Protein AF-A0A935ZU50-F1 (afdb_monomer_lite)

pLDDT: mean 76.59, std 22.93, range [29.19, 98.19]

Radius of gyration: 22.06 Å; chains: 1; bounding box: 55×44×54 Å

Secondary structure (DSSP, 8-state):
-HHHHHTT-HHHHHHHHTT-HHHHHHHHHHHTT-SS--HHHHHHHHTT--HHHHHHHHHHHHTTS-HHHHHHHHHHHHHHHHHHHHHHS-TT-HHHHHHHHHHHHH--STTHHHHHHHHHHHHHHH--SHHHHHHHHHHHHHHHHHHHHTT-HHHHHHHHHHHHHHHHHTT-HHHHHHHHHHHHHHHHHTT-HHHHHHHHHTTTTSPP----GGGTTGGGG--B-TTSPBP------HHHHHHHHHHHHHHTS-TT-HHHHHHHHHHHHHTT-HHHHHHHHHHHTT-

Sequence (287 aa):
MIEAILRAEPEALRRLAASHRESWQCLAQHMASSDACPPGLVHAMLAIDDPRGWEQRLFSAFMGLNPDEGMAAHYDFRRWLGAGIISASSPSDIVSLRVRLTALLAEVDAGAASRTAVLVADLHAAGDAEAYRELEGRALLLLARRLGEADDHEGAIAAAGRAQALFTALGDATWSAQAVRMHGAALLRMRKIDDALAVLDSVAHAPSAGFASEGALRGVGAIQNPDGTYCAEKQLDATDAALEHAAAIAVWATADDPNWIAALARIADVTGHPECAARSQRADTTR

Structure (mmCIF, N/CA/C/O backbone):
data_AF-A0A935ZU50-F1
#
_entry.id   AF-A0A935ZU50-F1
#
loop_
_atom_site.group_PDB
_atom_site.id
_atom_site.type_symbol
_atom_site.label_atom_id
_atom_site.label_alt_id
_atom_site.label_comp_id
_atom_site.label_asym_id
_atom_site.label_entity_id
_atom_site.label_seq_id
_atom_site.pdbx_PDB_ins_code
_atom_site.Cartn_x
_atom_site.Cartn_y
_atom_site.Cartn_z
_atom_site.occupancy
_atom_site.B_iso_or_equiv
_atom_site.auth_seq_id
_atom_site.auth_comp_id
_atom_site.auth_asym_id
_atom_site.auth_atom_id
_atom_site.pdbx_PDB_model_num
ATOM 1 N N . MET A 1 1 ? -17.151 -4.444 28.641 1.00 91.50 1 MET A N 1
ATOM 2 C CA . MET A 1 1 ? -15.974 -3.756 28.065 1.00 91.50 1 MET A CA 1
ATOM 3 C C . MET A 1 1 ? -16.054 -3.723 26.546 1.00 91.50 1 MET A C 1
ATOM 5 O O . MET A 1 1 ? -16.109 -2.628 26.008 1.00 91.50 1 MET A O 1
ATOM 9 N N . ILE A 1 2 ? -16.140 -4.872 25.859 1.00 96.19 2 ILE A N 1
ATOM 10 C CA . ILE A 1 2 ? -16.204 -4.897 24.387 1.00 96.19 2 ILE A CA 1
ATOM 11 C C . ILE A 1 2 ? -17.351 -4.061 23.802 1.00 96.19 2 ILE A C 1
ATOM 13 O O . ILE A 1 2 ? -17.115 -3.282 22.891 1.00 96.19 2 ILE A O 1
ATOM 17 N N . GLU A 1 3 ? -18.560 -4.121 24.368 1.00 96.44 3 GLU A N 1
ATOM 18 C CA . GLU A 1 3 ? -19.688 -3.305 23.885 1.00 96.44 3 GLU A CA 1
ATOM 19 C C . GLU A 1 3 ? -19.408 -1.797 23.952 1.00 96.44 3 GLU A C 1
ATOM 21 O O . GLU A 1 3 ? -19.752 -1.075 23.022 1.00 96.44 3 GLU A O 1
ATOM 26 N N . ALA A 1 4 ? -18.739 -1.332 25.012 1.00 96.50 4 ALA A N 1
ATOM 27 C CA . ALA A 1 4 ? -18.352 0.070 25.165 1.00 96.50 4 ALA A CA 1
ATOM 28 C C . ALA A 1 4 ? -17.304 0.485 24.119 1.00 96.50 4 ALA A C 1
ATOM 30 O O . ALA A 1 4 ? -17.374 1.585 23.577 1.00 96.50 4 ALA A O 1
ATOM 31 N N . ILE A 1 5 ? -16.367 -0.414 23.784 1.00 96.31 5 ILE A N 1
ATOM 32 C CA . ILE A 1 5 ? -15.409 -0.206 22.689 1.00 96.31 5 ILE A CA 1
ATOM 33 C C . ILE A 1 5 ? -16.154 -0.116 21.352 1.00 96.31 5 ILE A C 1
ATOM 35 O O . ILE A 1 5 ? -15.981 0.858 20.629 1.00 96.31 5 ILE A O 1
ATOM 39 N N . LEU A 1 6 ? -17.020 -1.083 21.036 1.00 96.56 6 LEU A N 1
ATOM 40 C CA . LEU A 1 6 ? -17.739 -1.138 19.756 1.00 96.56 6 LEU A CA 1
ATOM 41 C C . LEU A 1 6 ? -18.732 0.018 19.566 1.00 96.56 6 LEU A C 1
ATOM 43 O O . LEU A 1 6 ? -18.992 0.420 18.434 1.00 96.56 6 LEU A O 1
ATOM 47 N N . ARG A 1 7 ? -19.254 0.584 20.661 1.00 97.12 7 ARG A N 1
ATOM 48 C CA . ARG A 1 7 ? -20.068 1.812 20.661 1.00 97.12 7 ARG A CA 1
ATOM 49 C C . ARG A 1 7 ? -19.243 3.101 20.670 1.00 97.12 7 ARG A C 1
ATOM 51 O O . ARG A 1 7 ? -19.832 4.175 20.744 1.00 97.12 7 ARG A O 1
ATOM 58 N N . ALA A 1 8 ? -17.915 3.002 20.591 1.00 96.75 8 ALA A N 1
ATOM 59 C CA . ALA A 1 8 ? -17.000 4.138 20.607 1.00 96.75 8 ALA A CA 1
ATOM 60 C C . ALA A 1 8 ? -17.155 5.035 21.854 1.00 96.75 8 ALA A C 1
ATOM 62 O O . ALA A 1 8 ? -17.056 6.260 21.774 1.00 96.75 8 ALA A O 1
ATOM 63 N N . GLU A 1 9 ? -17.399 4.443 23.029 1.00 98.00 9 GLU A N 1
ATOM 64 C CA . GLU A 1 9 ? -17.534 5.213 24.266 1.00 98.00 9 GLU A CA 1
ATOM 65 C C . GLU A 1 9 ? -16.206 5.918 24.628 1.00 98.00 9 GLU A C 1
ATOM 67 O O . GLU A 1 9 ? -15.148 5.275 24.625 1.00 98.00 9 GLU A O 1
ATOM 72 N N . PRO A 1 10 ? -16.217 7.216 25.004 1.00 97.38 10 PRO A N 1
ATOM 73 C CA . PRO A 1 10 ? -14.989 8.002 25.169 1.00 97.38 10 PRO A CA 1
ATOM 74 C C . PRO A 1 10 ? -13.978 7.432 26.173 1.00 97.38 10 PRO A C 1
ATOM 76 O O . PRO A 1 10 ? -12.770 7.535 25.971 1.00 97.38 10 PRO A O 1
ATOM 79 N N . GLU A 1 11 ? -14.445 6.838 27.273 1.00 97.50 11 GLU A N 1
ATOM 80 C CA . GLU A 1 11 ? -13.572 6.205 28.272 1.00 97.50 11 GLU A CA 1
ATOM 81 C C . GLU A 1 11 ? -12.910 4.933 27.724 1.00 97.50 11 GLU A C 1
ATOM 83 O O . GLU A 1 11 ? -11.718 4.717 27.940 1.00 97.50 11 GLU A O 1
ATOM 88 N N . ALA A 1 12 ? -13.650 4.115 26.971 1.00 97.12 12 ALA A N 1
ATOM 89 C CA . ALA A 1 12 ? -13.114 2.901 26.365 1.00 97.12 12 ALA A CA 1
ATOM 90 C C . ALA A 1 12 ? -12.043 3.232 25.311 1.00 97.12 12 ALA A C 1
ATOM 92 O O . ALA A 1 12 ? -10.965 2.633 25.317 1.00 97.12 12 ALA A O 1
ATOM 93 N N . LEU A 1 13 ? -12.296 4.247 24.475 1.00 97.38 13 LEU A N 1
ATOM 94 C CA . LEU A 1 13 ? -11.326 4.742 23.495 1.00 97.38 13 LEU A CA 1
ATOM 95 C C . LEU A 1 13 ? -10.086 5.346 24.152 1.00 97.38 13 LEU A C 1
ATOM 97 O O . LEU A 1 13 ? -8.976 5.053 23.716 1.00 97.38 13 LEU A O 1
ATOM 101 N N . ARG A 1 14 ? -10.238 6.122 25.237 1.00 97.50 14 ARG A N 1
ATOM 102 C CA . ARG A 1 14 ? -9.089 6.647 25.997 1.00 97.50 14 ARG A CA 1
ATOM 103 C C . ARG A 1 14 ? -8.203 5.530 26.541 1.00 97.50 14 ARG A C 1
ATOM 105 O O . ARG A 1 14 ? -6.982 5.654 26.497 1.00 97.50 14 ARG A O 1
ATOM 112 N N . ARG A 1 15 ? -8.789 4.424 27.006 1.00 97.69 15 ARG A N 1
ATOM 113 C CA . ARG A 1 15 ? -8.021 3.255 27.465 1.00 97.69 15 ARG A CA 1
ATOM 114 C C . ARG A 1 15 ? -7.267 2.571 26.327 1.00 97.69 15 ARG A C 1
ATOM 116 O O . ARG A 1 15 ? -6.098 2.246 26.507 1.00 97.69 15 ARG A O 1
ATOM 123 N N . LEU A 1 16 ? -7.897 2.373 25.166 1.00 97.19 16 LEU A N 1
ATOM 124 C CA . LEU A 1 16 ? -7.207 1.829 23.988 1.00 97.19 16 LEU A CA 1
ATOM 125 C C . LEU A 1 16 ? -6.074 2.756 23.532 1.00 97.19 16 LEU A C 1
ATOM 127 O O . LEU A 1 16 ? -4.961 2.289 23.289 1.00 97.19 16 LEU A O 1
ATOM 131 N N . ALA A 1 17 ? -6.331 4.066 23.492 1.00 96.62 17 ALA A N 1
ATOM 132 C CA . ALA A 1 17 ? -5.334 5.069 23.145 1.00 96.62 17 ALA A CA 1
ATOM 133 C C . ALA A 1 17 ? -4.141 5.037 24.117 1.00 96.62 17 ALA A C 1
ATOM 135 O O . ALA A 1 17 ? -2.995 5.125 23.694 1.00 96.62 17 ALA A O 1
ATOM 136 N N . ALA A 1 18 ? -4.383 4.821 25.411 1.00 96.50 18 ALA A N 1
ATOM 137 C CA . ALA A 1 18 ? -3.342 4.654 26.427 1.00 96.50 18 ALA A CA 1
ATOM 138 C C . ALA A 1 18 ? -2.660 3.267 26.418 1.00 96.50 18 ALA A C 1
ATOM 140 O O . ALA A 1 18 ? -1.974 2.921 27.378 1.00 96.50 18 ALA A O 1
ATOM 141 N N . SER A 1 19 ? -2.866 2.452 25.376 1.00 95.62 19 SER A N 1
ATOM 142 C CA . SER A 1 19 ? -2.314 1.095 25.253 1.00 95.62 19 SER A CA 1
ATOM 143 C C . SER A 1 19 ? -2.686 0.176 26.426 1.00 95.62 19 SER A C 1
ATOM 145 O O . SER A 1 19 ? -1.929 -0.718 26.801 1.00 95.62 19 SER A O 1
ATOM 147 N N . HIS A 1 20 ? -3.868 0.379 27.024 1.00 96.31 20 HIS A N 1
ATOM 148 C CA . HIS A 1 20 ? -4.317 -0.413 28.165 1.00 96.31 20 HIS A CA 1
ATOM 149 C C . HIS A 1 20 ? -4.539 -1.875 27.758 1.00 96.31 20 HIS A C 1
ATOM 151 O O . HIS A 1 20 ? -5.447 -2.188 26.981 1.00 96.31 20 HIS A O 1
ATOM 157 N N . ARG A 1 21 ? -3.723 -2.776 28.315 1.00 94.31 21 ARG A N 1
ATOM 158 C CA . ARG A 1 21 ? -3.638 -4.186 27.906 1.00 94.31 21 ARG A CA 1
ATOM 159 C C . ARG A 1 21 ? -4.982 -4.908 27.909 1.00 94.31 21 ARG A C 1
ATOM 161 O O . ARG A 1 21 ? -5.336 -5.521 26.909 1.00 94.31 21 ARG A O 1
ATOM 168 N N . GLU A 1 22 ? -5.749 -4.810 28.992 1.00 95.44 22 GLU A N 1
ATOM 169 C CA . GLU A 1 22 ? -7.028 -5.532 29.110 1.00 95.44 22 GLU A CA 1
ATOM 170 C C . GLU A 1 22 ? -8.046 -5.092 28.047 1.00 95.44 22 GLU A C 1
ATOM 172 O O . GLU A 1 22 ? -8.823 -5.903 27.546 1.00 95.44 22 GLU A O 1
ATOM 177 N N . SER A 1 23 ? -8.022 -3.811 27.661 1.00 96.62 23 SER A N 1
ATOM 178 C CA . SER A 1 23 ? -8.910 -3.285 26.622 1.00 96.62 23 SER A CA 1
ATOM 179 C C . SER A 1 23 ? -8.527 -3.842 25.253 1.00 96.62 23 SER A C 1
ATOM 181 O O . SER A 1 23 ? -9.401 -4.258 24.494 1.00 96.62 23 SER A O 1
ATOM 183 N N . TRP A 1 24 ? -7.224 -3.903 24.964 1.00 96.19 24 TRP A N 1
ATOM 184 C CA . TRP A 1 24 ? -6.696 -4.466 23.723 1.00 96.19 24 TRP A CA 1
ATOM 185 C C . TRP A 1 24 ? -6.896 -5.978 23.618 1.00 96.19 24 TRP A C 1
ATOM 187 O O . TRP A 1 24 ? -7.270 -6.455 22.553 1.00 96.19 24 TRP A O 1
ATOM 197 N N . GLN A 1 25 ? -6.740 -6.732 24.709 1.00 94.19 25 GLN A N 1
ATOM 198 C CA . GLN A 1 25 ? -7.046 -8.168 24.736 1.00 94.19 25 GLN A CA 1
ATOM 199 C C . GLN A 1 25 ? -8.535 -8.435 24.489 1.00 94.19 25 GLN A C 1
ATOM 201 O O . GLN A 1 25 ? -8.887 -9.321 23.713 1.00 94.19 25 GLN A O 1
ATOM 206 N N . CYS A 1 26 ? -9.410 -7.635 25.105 1.00 95.19 26 CYS A N 1
ATOM 207 C CA . CYS A 1 26 ? -10.852 -7.723 24.890 1.00 95.19 26 CYS A CA 1
ATOM 208 C C . CYS A 1 26 ? -11.224 -7.438 23.425 1.00 95.19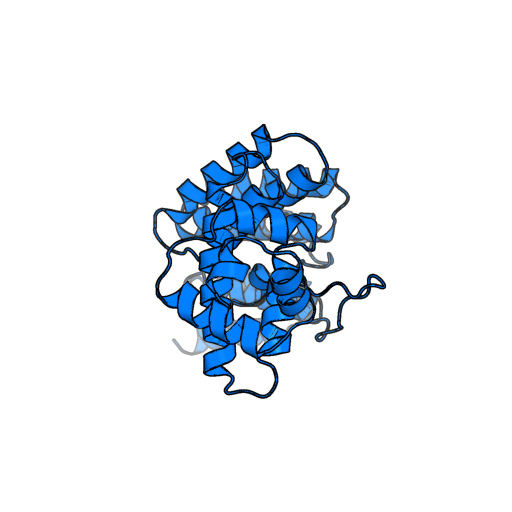 26 CYS A C 1
ATOM 210 O O . CYS A 1 26 ? -12.054 -8.143 22.851 1.00 95.19 26 CYS A O 1
ATOM 212 N N . LEU A 1 27 ? -10.576 -6.447 22.801 1.00 96.25 27 LEU A N 1
ATOM 213 C CA . LEU A 1 27 ? -10.754 -6.152 21.382 1.00 96.25 27 LEU A CA 1
ATOM 214 C C . LEU A 1 27 ? -10.198 -7.272 20.486 1.00 96.25 27 LEU A C 1
ATOM 216 O O . LEU A 1 27 ? -10.898 -7.713 19.582 1.00 96.25 27 LEU A O 1
ATOM 220 N N . ALA A 1 28 ? -8.996 -7.786 20.763 1.00 94.06 28 ALA A N 1
ATOM 221 C CA . ALA A 1 28 ? -8.367 -8.870 20.001 1.00 94.06 28 ALA A CA 1
ATOM 222 C C . ALA A 1 28 ? -9.229 -10.134 19.931 1.00 94.06 28 ALA A C 1
ATOM 224 O O . ALA A 1 28 ? -9.425 -10.686 18.851 1.00 94.06 28 ALA A O 1
ATOM 225 N N . GLN A 1 29 ? -9.836 -10.531 21.049 1.00 92.94 29 GLN A N 1
ATOM 226 C CA . GLN A 1 29 ? -10.769 -11.660 21.079 1.00 92.94 29 GLN A CA 1
ATOM 227 C C . GLN A 1 29 ? -11.993 -11.438 20.180 1.00 92.94 29 GLN A C 1
ATOM 229 O O . GLN A 1 29 ? -12.466 -12.373 19.541 1.00 92.94 29 GLN A O 1
ATOM 234 N N . HIS A 1 30 ? -12.502 -10.205 20.105 1.00 94.19 30 HIS A N 1
ATOM 235 C CA . HIS A 1 30 ? -13.620 -9.882 19.223 1.00 94.19 30 HIS A CA 1
ATOM 236 C C . HIS A 1 30 ? -13.218 -9.908 17.743 1.00 94.19 30 HIS A C 1
ATOM 238 O O . HIS A 1 30 ? -13.959 -10.463 16.929 1.00 94.19 30 HIS A O 1
ATOM 244 N N . MET A 1 31 ? -12.049 -9.355 17.398 1.00 94.75 31 MET A N 1
ATOM 245 C CA . MET A 1 31 ? -11.546 -9.293 16.017 1.00 94.75 31 MET A CA 1
ATOM 246 C C . MET A 1 31 ? -11.404 -10.676 15.375 1.00 94.75 31 MET A C 1
ATOM 248 O O . MET A 1 31 ? -11.699 -10.828 14.194 1.00 94.75 31 MET A O 1
ATOM 252 N N . ALA A 1 32 ? -11.055 -11.701 16.157 1.00 85.38 32 ALA A N 1
ATOM 253 C CA . ALA A 1 32 ? -10.990 -13.084 15.679 1.00 85.38 32 ALA A CA 1
ATOM 254 C C . ALA A 1 32 ? -12.344 -13.628 15.167 1.00 85.38 32 ALA A C 1
ATOM 256 O O . ALA A 1 32 ? -12.380 -14.580 14.394 1.00 85.38 32 ALA A O 1
ATOM 257 N N . SER A 1 33 ? -13.460 -13.025 15.591 1.00 88.94 33 SER A N 1
ATOM 258 C CA . SER A 1 33 ? -14.832 -13.425 15.236 1.00 88.94 33 SER A CA 1
ATOM 259 C C . SER A 1 33 ? -15.571 -12.419 14.345 1.00 88.94 33 SER A C 1
ATOM 261 O O . SER A 1 33 ? -16.757 -12.597 14.075 1.00 88.94 33 SER A O 1
ATOM 263 N N . SER A 1 34 ? -14.898 -11.345 13.923 1.00 91.94 34 SER A N 1
ATOM 264 C CA . SER A 1 34 ? -15.504 -10.210 13.225 1.00 91.94 34 SER A CA 1
ATOM 265 C C . SER A 1 34 ? -14.741 -9.890 11.945 1.00 91.94 34 SER A C 1
ATOM 267 O O . SER A 1 34 ? -13.510 -9.888 11.921 1.00 91.94 34 SER A O 1
ATOM 269 N N . ASP A 1 35 ? -15.469 -9.595 10.871 1.00 91.31 35 ASP A N 1
ATOM 270 C CA . ASP A 1 35 ? -14.862 -9.357 9.560 1.00 91.31 35 ASP A CA 1
ATOM 271 C C . ASP A 1 35 ? -14.378 -7.916 9.370 1.00 91.31 35 ASP A C 1
ATOM 273 O O . ASP A 1 35 ? -13.411 -7.687 8.645 1.00 91.31 35 ASP A O 1
ATOM 277 N N . ALA A 1 36 ? -15.020 -6.942 10.025 1.00 96.38 36 ALA A N 1
ATOM 278 C CA . ALA A 1 36 ? -14.717 -5.527 9.837 1.00 96.38 36 ALA A CA 1
ATOM 279 C C . ALA A 1 36 ? -15.013 -4.680 11.080 1.00 96.38 36 ALA A C 1
ATOM 281 O O . ALA A 1 36 ? -15.948 -4.947 11.842 1.00 96.38 36 ALA A O 1
ATOM 282 N N . CYS A 1 37 ? -14.224 -3.620 11.259 1.00 97.06 37 CYS A N 1
ATOM 283 C CA . CYS A 1 37 ? -14.455 -2.625 12.298 1.00 97.06 37 CYS A CA 1
ATOM 284 C C . CYS A 1 37 ? -15.755 -1.845 12.038 1.00 97.06 37 CYS A C 1
ATOM 286 O O . CYS A 1 37 ? -15.941 -1.344 10.925 1.00 97.06 37 CYS A O 1
ATOM 288 N N . PRO A 1 38 ? -16.658 -1.709 13.033 1.00 97.12 38 PRO A N 1
ATOM 289 C CA . PRO A 1 38 ? -17.890 -0.945 12.870 1.00 97.12 38 PRO A CA 1
ATOM 290 C C . PRO A 1 38 ? -17.620 0.510 12.450 1.00 97.12 38 PRO A C 1
ATOM 292 O O . PRO A 1 38 ? -16.750 1.148 13.047 1.00 97.12 38 PRO A O 1
ATOM 295 N N . PRO A 1 39 ? -18.402 1.097 11.521 1.00 96.25 39 PRO A N 1
ATOM 296 C CA . PRO A 1 39 ? -18.150 2.449 11.009 1.00 96.25 39 PRO A CA 1
ATOM 297 C C . PRO A 1 39 ? -18.040 3.527 12.096 1.00 96.25 39 PRO A C 1
ATOM 299 O O . PRO A 1 39 ? -17.148 4.371 12.055 1.00 96.25 39 PRO A O 1
ATOM 302 N N . GLY A 1 40 ? -18.901 3.470 13.119 1.00 96.81 40 GLY A N 1
ATOM 303 C CA . GLY A 1 40 ? -18.846 4.410 14.245 1.00 96.81 40 GLY A CA 1
ATOM 304 C C . GLY A 1 40 ? -17.531 4.333 15.027 1.00 96.81 40 GLY A C 1
ATOM 305 O O . GLY A 1 40 ? -16.992 5.364 15.427 1.00 96.81 40 GLY A O 1
ATOM 306 N N . LEU A 1 41 ? -16.978 3.127 15.187 1.00 97.50 41 LEU A N 1
ATOM 307 C CA . LEU A 1 41 ? -15.685 2.923 15.831 1.00 97.50 41 LEU A CA 1
ATOM 308 C C . LEU A 1 41 ? -14.531 3.357 14.921 1.00 97.50 41 LEU A C 1
ATOM 310 O O . LEU A 1 41 ? -13.618 4.019 15.403 1.00 97.50 41 LEU A O 1
ATOM 314 N N . VAL A 1 42 ? -14.601 3.084 13.613 1.00 97.62 42 VAL A N 1
ATOM 315 C CA . VAL A 1 42 ? -13.621 3.580 12.630 1.00 97.62 42 VAL A CA 1
ATOM 316 C C . VAL A 1 42 ? -13.489 5.100 12.717 1.00 97.62 42 VAL A C 1
ATOM 318 O O . VAL A 1 42 ? -12.385 5.604 12.910 1.00 97.62 42 VAL A O 1
ATOM 321 N N . HIS A 1 43 ? -14.601 5.837 12.635 1.00 95.94 43 HIS A N 1
ATOM 322 C CA . HIS A 1 43 ? -14.567 7.299 12.702 1.00 95.94 43 HIS A CA 1
ATOM 323 C C . HIS A 1 43 ? -13.999 7.805 14.029 1.00 95.94 43 HIS A C 1
ATOM 325 O O . HIS A 1 43 ? -13.194 8.733 14.039 1.00 95.94 43 HIS A O 1
ATOM 331 N N . ALA A 1 44 ? -14.383 7.184 15.146 1.00 97.31 44 ALA A N 1
ATOM 332 C CA . ALA A 1 44 ? -13.899 7.594 16.456 1.00 97.31 44 ALA A CA 1
ATOM 333 C C . ALA A 1 44 ? -12.403 7.297 16.654 1.00 97.31 44 ALA A C 1
ATOM 335 O O . ALA A 1 44 ? -11.699 8.092 17.272 1.00 97.31 44 ALA A O 1
ATOM 336 N N . MET A 1 45 ? -11.904 6.188 16.105 1.00 97.38 45 MET A N 1
ATOM 337 C CA . MET A 1 45 ? -10.479 5.859 16.114 1.00 97.38 45 MET A CA 1
ATOM 338 C C . MET A 1 45 ? -9.681 6.828 15.237 1.00 97.38 45 MET A C 1
ATOM 340 O O . MET A 1 45 ? -8.697 7.393 15.711 1.00 97.38 45 MET A O 1
ATOM 344 N N . LEU A 1 46 ? -10.133 7.084 14.005 1.00 95.12 46 LEU A N 1
ATOM 345 C CA . LEU A 1 46 ? -9.469 8.007 13.074 1.00 95.12 46 LEU A CA 1
ATOM 346 C C . LEU A 1 46 ? -9.493 9.471 13.540 1.00 95.12 46 LEU A C 1
ATOM 348 O O . LEU A 1 46 ? -8.637 10.254 13.140 1.00 95.12 46 LEU A O 1
ATOM 352 N N . ALA A 1 47 ? -10.442 9.847 14.402 1.00 95.56 47 ALA A N 1
ATOM 353 C CA . ALA A 1 47 ? -10.465 11.164 15.039 1.00 95.56 47 ALA A CA 1
ATOM 354 C C . ALA A 1 47 ? -9.377 11.343 16.116 1.00 95.56 47 ALA A C 1
ATOM 356 O O . ALA A 1 47 ? -9.083 12.474 16.501 1.00 95.56 47 ALA A O 1
ATOM 357 N N . ILE A 1 48 ? -8.814 10.246 16.631 1.00 95.88 48 ILE A N 1
ATOM 358 C CA . ILE A 1 48 ? -7.774 10.257 17.670 1.00 95.88 48 ILE A CA 1
ATOM 359 C C . ILE A 1 48 ? -6.391 10.068 17.048 1.00 95.88 48 ILE A C 1
ATOM 361 O O . ILE A 1 48 ? -5.451 10.749 17.451 1.00 95.88 48 ILE A O 1
ATOM 365 N N . ASP A 1 49 ? -6.256 9.119 16.122 1.00 94.81 49 ASP A N 1
ATOM 366 C CA . ASP A 1 49 ? -4.968 8.734 15.547 1.00 94.81 49 ASP A CA 1
ATOM 367 C C . ASP A 1 49 ? -5.145 8.062 14.181 1.00 94.81 49 ASP A C 1
ATOM 369 O O . ASP A 1 49 ? -6.221 7.551 13.858 1.00 94.81 49 ASP A O 1
ATOM 373 N N . ASP A 1 50 ? -4.075 8.016 13.394 1.00 91.62 50 ASP A N 1
ATOM 374 C CA . ASP A 1 50 ? -4.081 7.308 12.118 1.00 91.62 50 ASP A CA 1
ATOM 375 C C . ASP A 1 50 ? -4.013 5.773 12.316 1.00 91.62 50 ASP A C 1
ATOM 377 O O . ASP A 1 50 ? -3.720 5.284 13.416 1.00 91.62 50 ASP A O 1
ATOM 381 N N . PRO A 1 51 ? -4.281 4.961 11.272 1.00 90.19 51 PRO A N 1
ATOM 382 C CA . PRO A 1 51 ? -4.250 3.503 11.401 1.00 90.19 51 PRO A CA 1
ATOM 383 C C . PRO A 1 51 ? -2.927 2.946 11.949 1.00 90.19 51 PRO A C 1
ATOM 385 O O . PRO A 1 51 ? -2.936 1.932 12.646 1.00 90.19 51 PRO A O 1
ATOM 388 N N . ARG A 1 52 ? -1.790 3.600 11.680 1.00 86.38 52 ARG A N 1
ATOM 389 C CA . ARG A 1 52 ? -0.481 3.156 12.174 1.00 86.38 52 ARG A CA 1
ATOM 390 C C . ARG A 1 52 ? -0.271 3.505 13.631 1.00 86.38 52 ARG A C 1
ATOM 392 O O . ARG A 1 52 ? 0.288 2.688 14.355 1.00 86.38 52 ARG A O 1
ATOM 399 N N . GLY A 1 53 ? -0.715 4.680 14.064 1.00 91.56 53 GLY A N 1
ATOM 400 C CA . GLY A 1 53 ? -0.711 5.044 15.475 1.00 91.56 53 GLY A CA 1
ATOM 401 C C . GLY A 1 53 ? -1.474 4.005 16.298 1.00 91.56 53 GLY A C 1
ATOM 402 O O . GLY A 1 53 ? -0.993 3.536 17.331 1.00 91.56 53 GLY A O 1
ATOM 403 N N . TRP A 1 54 ? -2.605 3.519 15.781 1.00 95.31 54 TRP A N 1
ATOM 404 C CA . TRP A 1 54 ? -3.342 2.424 16.412 1.00 95.31 54 TRP A CA 1
ATOM 405 C C . TRP A 1 54 ? -2.617 1.076 16.385 1.00 95.31 54 TRP A C 1
ATOM 407 O O . TRP A 1 54 ? -2.588 0.394 17.410 1.00 95.31 54 TRP A O 1
ATOM 417 N N . GLU A 1 55 ? -1.990 0.709 15.265 1.00 91.38 55 GLU A N 1
ATOM 418 C CA . GLU A 1 55 ? -1.128 -0.478 15.181 1.00 91.38 55 GLU A CA 1
ATOM 419 C C . GLU A 1 55 ? 0.012 -0.434 16.223 1.00 91.38 55 GLU A C 1
ATOM 421 O O . GLU A 1 55 ? 0.272 -1.420 16.912 1.00 91.38 55 GLU A O 1
ATOM 426 N N . GLN A 1 56 ? 0.658 0.721 16.410 1.00 89.56 56 GLN A N 1
ATOM 427 C CA . GLN A 1 56 ? 1.729 0.905 17.398 1.00 89.56 56 GLN A CA 1
ATOM 428 C C . GLN A 1 56 ? 1.228 0.808 18.844 1.00 89.56 56 GLN A C 1
ATOM 430 O O . GLN A 1 56 ? 1.914 0.253 19.708 1.00 89.56 56 GLN A O 1
ATOM 435 N N . ARG A 1 57 ? 0.030 1.330 19.130 1.00 94.06 57 ARG A N 1
ATOM 436 C CA . ARG A 1 57 ? -0.601 1.233 20.457 1.00 94.06 57 ARG A CA 1
ATOM 437 C C . ARG A 1 57 ? -0.982 -0.205 20.794 1.00 94.06 57 ARG A C 1
ATOM 439 O O . ARG A 1 57 ? -0.713 -0.652 21.909 1.00 94.06 57 ARG A O 1
ATOM 446 N N . LEU A 1 58 ? -1.528 -0.943 19.824 1.00 93.38 58 LEU A N 1
ATOM 447 C CA . LEU A 1 58 ? -1.759 -2.381 19.948 1.00 93.38 58 LEU A CA 1
ATOM 448 C C . LEU A 1 58 ? -0.444 -3.104 20.243 1.00 93.38 58 LEU A C 1
ATOM 450 O O . LEU A 1 58 ? -0.347 -3.805 21.247 1.00 93.38 58 LEU A O 1
ATOM 454 N N . PHE A 1 59 ? 0.582 -2.888 19.418 1.00 88.69 59 PHE A N 1
ATOM 455 C CA . PHE A 1 59 ? 1.882 -3.524 19.605 1.00 88.69 59 PHE A CA 1
ATOM 456 C C . PHE A 1 59 ? 2.445 -3.241 21.007 1.00 88.69 59 PHE A C 1
ATOM 458 O O . PHE A 1 59 ? 2.834 -4.160 21.724 1.00 88.69 59 PHE A O 1
ATOM 465 N N . SER A 1 60 ? 2.373 -1.986 21.457 1.00 90.38 60 SER A N 1
ATOM 466 C CA . SER A 1 60 ? 2.798 -1.568 22.798 1.00 90.38 60 SER A CA 1
ATOM 467 C C . SER A 1 60 ? 2.027 -2.271 23.921 1.00 90.38 60 SER A C 1
ATOM 469 O O . SER A 1 60 ? 2.614 -2.619 24.943 1.00 90.38 60 SER A O 1
ATOM 471 N N . ALA A 1 61 ? 0.725 -2.516 23.752 1.00 92.50 61 ALA A N 1
ATOM 472 C CA . ALA A 1 61 ? -0.095 -3.218 24.741 1.00 92.50 61 ALA A CA 1
ATOM 473 C C . ALA A 1 61 ? 0.290 -4.705 24.893 1.00 92.50 61 ALA A C 1
ATOM 475 O O . ALA A 1 61 ? 0.155 -5.280 25.984 1.00 92.50 61 ALA A O 1
ATOM 476 N N . PHE A 1 62 ? 0.800 -5.306 23.813 1.00 90.25 62 PHE A N 1
ATOM 477 C CA . PHE A 1 62 ? 1.258 -6.696 23.758 1.00 90.25 62 PHE A CA 1
ATOM 478 C C . PHE A 1 62 ? 2.773 -6.868 23.979 1.00 90.25 62 PHE A C 1
ATOM 480 O O . PHE A 1 62 ? 3.243 -8.000 24.099 1.00 90.25 62 PHE A O 1
ATOM 487 N N . MET A 1 63 ? 3.541 -5.781 24.124 1.00 85.00 63 MET A N 1
ATOM 488 C CA . MET A 1 63 ? 4.965 -5.851 24.471 1.00 85.00 63 MET A CA 1
ATOM 489 C C . MET A 1 63 ? 5.195 -6.654 25.762 1.00 85.00 63 MET A C 1
ATOM 491 O O . MET A 1 63 ? 4.542 -6.435 26.790 1.00 85.00 63 MET A O 1
ATOM 495 N N . GLY A 1 64 ? 6.152 -7.586 25.704 1.00 79.62 64 GLY A N 1
ATOM 496 C CA . GLY A 1 64 ? 6.509 -8.474 26.815 1.00 79.62 64 GLY A CA 1
ATOM 497 C C . GLY A 1 64 ? 5.586 -9.686 27.009 1.00 79.62 64 GLY A C 1
ATOM 498 O O . GLY A 1 64 ? 5.731 -10.384 28.010 1.00 79.62 64 GLY A O 1
ATOM 499 N N . LEU A 1 65 ? 4.644 -9.932 26.092 1.00 80.25 65 LEU A N 1
ATOM 500 C CA . LEU A 1 65 ? 3.867 -11.175 26.020 1.00 80.25 65 LEU A CA 1
ATOM 501 C C . LEU A 1 65 ? 4.494 -12.166 25.028 1.00 80.25 65 LEU A C 1
ATOM 503 O O . LEU A 1 65 ? 5.567 -11.914 24.478 1.00 80.25 65 LEU A O 1
ATOM 507 N N . ASN A 1 66 ? 3.818 -13.298 24.813 1.00 84.06 66 ASN A N 1
ATOM 508 C CA . ASN A 1 66 ? 4.175 -14.243 23.764 1.00 84.06 66 ASN A CA 1
ATOM 509 C C . ASN A 1 66 ? 4.218 -13.507 22.403 1.00 84.06 66 ASN A C 1
ATOM 511 O O . ASN A 1 66 ? 3.188 -12.964 21.988 1.00 84.06 66 ASN A O 1
ATOM 515 N N . PRO A 1 67 ? 5.375 -13.473 21.710 1.00 82.19 67 PRO A N 1
ATOM 516 C CA . PRO A 1 67 ? 5.512 -12.801 20.420 1.00 82.19 67 PRO A CA 1
ATOM 517 C C . PRO A 1 67 ? 4.480 -13.258 19.385 1.00 82.19 67 PRO A C 1
ATOM 519 O O . PRO A 1 67 ? 3.991 -12.434 18.613 1.00 82.19 67 PRO A O 1
ATOM 522 N N . ASP A 1 68 ? 4.098 -14.536 19.411 1.00 83.88 68 ASP A N 1
ATOM 523 C CA . ASP A 1 68 ? 3.139 -15.103 18.462 1.00 83.88 68 ASP A CA 1
ATOM 524 C C . ASP A 1 68 ? 1.734 -14.517 18.658 1.00 83.88 68 ASP A C 1
ATOM 526 O O . ASP A 1 68 ? 1.053 -14.190 17.687 1.00 83.88 68 ASP A O 1
ATOM 530 N N . GLU A 1 69 ? 1.318 -14.305 19.912 1.00 83.25 69 GLU A N 1
ATOM 531 C CA . GLU A 1 69 ? 0.023 -13.693 20.238 1.00 83.25 69 GLU A CA 1
ATOM 532 C C . GLU A 1 69 ? -0.020 -12.221 19.820 1.00 83.25 69 GLU A C 1
ATOM 534 O O . GLU A 1 69 ? -1.012 -11.765 19.251 1.00 83.25 69 GLU A O 1
ATOM 539 N N . GLY A 1 70 ? 1.068 -11.482 20.064 1.00 85.50 70 GLY A N 1
ATOM 540 C CA . GLY A 1 70 ? 1.183 -10.084 19.648 1.00 85.50 70 GLY A CA 1
ATOM 541 C C . GLY A 1 70 ? 1.151 -9.931 18.127 1.00 85.50 70 GLY A C 1
ATOM 542 O O . GLY A 1 70 ? 0.440 -9.073 17.605 1.00 85.50 70 GLY A O 1
ATOM 543 N N . MET A 1 71 ? 1.865 -10.799 17.405 1.00 84.56 71 MET A N 1
ATOM 544 C CA . MET A 1 71 ? 1.865 -10.803 15.942 1.00 84.56 71 MET A CA 1
ATOM 545 C C . MET A 1 71 ? 0.501 -11.189 15.364 1.00 84.56 71 MET A C 1
ATOM 547 O O . MET A 1 71 ? 0.037 -10.522 14.440 1.00 84.56 71 MET A O 1
ATOM 551 N N . ALA A 1 72 ? -0.161 -12.215 15.907 1.00 87.69 72 ALA A N 1
ATOM 552 C CA . ALA A 1 72 ? -1.503 -12.609 15.476 1.00 87.69 72 ALA A CA 1
ATOM 553 C C . ALA A 1 72 ? -2.511 -11.466 15.670 1.00 87.69 72 ALA A C 1
ATOM 555 O O . ALA A 1 72 ? -3.183 -11.071 14.717 1.00 87.69 72 ALA A O 1
ATOM 556 N N . ALA A 1 73 ? -2.532 -10.854 16.861 1.00 89.69 73 ALA A N 1
ATOM 557 C CA . ALA A 1 73 ? -3.394 -9.711 17.150 1.00 89.69 73 ALA A CA 1
ATOM 558 C C . ALA A 1 73 ? -3.126 -8.533 16.200 1.00 89.69 73 ALA A C 1
ATOM 560 O O . ALA A 1 73 ? -4.063 -7.867 15.764 1.00 89.69 73 ALA A O 1
ATOM 561 N N . HIS A 1 74 ? -1.860 -8.292 15.850 1.00 89.50 74 HIS A N 1
ATOM 562 C CA . HIS A 1 74 ? -1.464 -7.249 14.904 1.00 89.50 74 HIS A CA 1
ATOM 563 C C . HIS A 1 74 ? -1.995 -7.492 13.488 1.00 89.50 74 HIS A C 1
ATOM 565 O O . HIS A 1 74 ? -2.534 -6.574 12.864 1.00 89.50 74 HIS A O 1
ATOM 571 N N . TYR A 1 75 ? -1.884 -8.722 12.976 1.00 87.06 75 TYR A N 1
ATOM 572 C CA . TYR A 1 75 ? -2.443 -9.076 11.668 1.00 87.06 75 TYR A CA 1
ATOM 573 C C . TYR A 1 75 ? -3.971 -8.984 11.653 1.00 87.06 75 TYR A C 1
ATOM 575 O O . TYR A 1 75 ? -4.531 -8.384 10.730 1.00 87.06 75 TYR A O 1
ATOM 583 N N . ASP A 1 76 ? -4.634 -9.513 12.684 1.00 91.38 76 ASP A N 1
ATOM 584 C CA . ASP A 1 76 ? -6.091 -9.459 12.812 1.00 91.38 76 ASP A CA 1
ATOM 585 C C . ASP A 1 76 ? -6.588 -8.019 12.893 1.00 91.38 76 ASP A C 1
ATOM 587 O O . ASP A 1 76 ? -7.536 -7.656 12.196 1.00 91.38 76 ASP A O 1
ATOM 591 N N . PHE A 1 77 ? -5.902 -7.173 13.665 1.00 94.38 77 PHE A N 1
ATOM 592 C CA . PHE A 1 77 ? -6.221 -5.756 13.775 1.00 94.38 77 PHE A CA 1
ATOM 593 C C . PHE A 1 77 ? -6.117 -5.033 12.442 1.00 94.38 77 PHE A C 1
ATOM 595 O O . PHE A 1 77 ? -7.051 -4.334 12.050 1.00 94.38 77 PHE A O 1
ATOM 602 N N . ARG A 1 78 ? -5.010 -5.220 11.716 1.00 91.38 78 ARG A N 1
ATOM 603 C CA . ARG A 1 78 ? -4.816 -4.580 10.413 1.00 91.38 78 ARG A CA 1
ATOM 604 C C . ARG A 1 78 ? -5.895 -5.003 9.417 1.00 91.38 78 ARG A C 1
ATOM 606 O O . ARG A 1 78 ? -6.447 -4.147 8.726 1.00 91.38 78 ARG A O 1
ATOM 613 N N . ARG A 1 79 ? -6.217 -6.301 9.361 1.00 91.38 79 ARG A N 1
ATOM 614 C CA . ARG A 1 79 ? -7.290 -6.839 8.508 1.00 91.38 79 ARG A CA 1
ATOM 615 C C . ARG A 1 79 ? -8.640 -6.219 8.876 1.00 91.38 79 ARG A C 1
ATOM 617 O O . ARG A 1 79 ? -9.325 -5.678 8.012 1.00 91.38 79 ARG A O 1
ATOM 624 N N . TRP A 1 80 ? -8.994 -6.275 10.156 1.00 96.31 80 TRP A N 1
ATOM 625 C CA . TRP A 1 80 ? -10.290 -5.859 10.686 1.00 96.31 80 TRP A CA 1
ATOM 626 C C . TRP A 1 80 ? -10.517 -4.344 10.587 1.00 96.31 80 TRP A C 1
ATOM 628 O O . TRP A 1 80 ? -11.554 -3.899 10.084 1.00 96.31 80 TRP A O 1
ATOM 638 N N . LEU A 1 81 ? -9.541 -3.534 11.012 1.00 96.38 81 LEU A N 1
ATOM 639 C CA . LEU A 1 81 ? -9.613 -2.078 10.894 1.00 96.38 81 LEU A CA 1
ATOM 640 C C . LEU A 1 81 ? -9.583 -1.652 9.424 1.00 96.38 81 LEU A C 1
ATOM 642 O O . LEU A 1 81 ? -10.375 -0.801 9.029 1.00 96.38 81 LEU A O 1
ATOM 646 N N . GLY A 1 82 ? -8.721 -2.262 8.606 1.00 94.12 82 GLY A N 1
ATOM 647 C CA . GLY A 1 82 ? -8.622 -1.954 7.182 1.00 94.12 82 GLY A CA 1
ATOM 648 C C . GLY A 1 82 ? -9.935 -2.193 6.434 1.00 94.12 82 GLY A C 1
ATOM 649 O O . GLY A 1 82 ? -10.396 -1.310 5.710 1.00 94.12 82 GLY A O 1
ATOM 650 N N . ALA A 1 83 ? -10.585 -3.337 6.669 1.00 93.94 83 ALA A N 1
ATOM 651 C CA . ALA A 1 83 ? -11.906 -3.631 6.113 1.00 93.94 83 ALA A CA 1
ATOM 652 C C . ALA A 1 83 ? -12.965 -2.613 6.573 1.00 93.94 83 ALA A C 1
ATOM 654 O O . ALA A 1 83 ? -13.755 -2.127 5.761 1.00 93.94 83 ALA A O 1
ATOM 655 N N . GLY A 1 84 ? -12.934 -2.230 7.855 1.00 96.81 84 GLY A N 1
ATOM 656 C CA . GLY A 1 84 ? -13.802 -1.185 8.397 1.00 96.81 84 GLY A CA 1
ATOM 657 C C . GLY A 1 84 ? -13.612 0.161 7.694 1.00 96.81 84 GLY A C 1
ATOM 658 O O . GLY A 1 84 ? -14.591 0.748 7.239 1.00 96.81 84 GLY A O 1
ATOM 659 N N . ILE A 1 85 ? -12.364 0.616 7.529 1.00 96.38 85 ILE A N 1
ATOM 660 C CA . ILE A 1 85 ? -12.025 1.870 6.832 1.00 96.38 85 ILE A CA 1
ATOM 661 C C . ILE A 1 85 ? -12.531 1.850 5.390 1.00 96.38 85 ILE A C 1
ATOM 663 O O . ILE A 1 85 ? -13.202 2.790 4.972 1.00 96.38 85 ILE A O 1
ATOM 667 N N . ILE A 1 86 ? -12.266 0.775 4.643 1.00 93.88 86 ILE A N 1
ATOM 668 C CA . ILE A 1 86 ? -12.714 0.651 3.247 1.00 93.88 86 ILE A CA 1
ATOM 669 C C . ILE A 1 86 ? -14.246 0.724 3.154 1.00 93.88 86 ILE A C 1
ATOM 671 O O . ILE A 1 86 ? -14.769 1.324 2.220 1.00 93.88 86 ILE A O 1
ATOM 675 N N . SER A 1 87 ? -14.963 0.141 4.120 1.00 94.31 87 SER A N 1
ATOM 676 C CA . SER A 1 87 ? -16.431 0.145 4.138 1.00 94.31 87 SER A CA 1
ATOM 677 C C . SER A 1 87 ? -17.058 1.475 4.578 1.00 94.31 87 SER A C 1
ATOM 679 O O . SER A 1 87 ? -18.155 1.806 4.133 1.00 94.31 87 SER A O 1
ATOM 681 N N . ALA A 1 88 ? -16.390 2.222 5.463 1.00 93.19 88 ALA A N 1
ATOM 682 C CA . ALA A 1 88 ? -16.937 3.418 6.105 1.00 93.19 88 ALA A CA 1
ATOM 683 C C . ALA A 1 88 ? -16.530 4.729 5.411 1.00 93.19 88 ALA A C 1
ATOM 685 O O . ALA A 1 88 ? -17.217 5.740 5.560 1.00 93.19 88 ALA A O 1
ATOM 686 N N . SER A 1 89 ? -15.419 4.729 4.673 1.00 90.94 89 SER A N 1
ATOM 687 C CA . SER A 1 89 ? -14.887 5.914 3.997 1.00 90.94 89 SER A CA 1
ATOM 688 C C . SER A 1 89 ? -15.348 6.023 2.542 1.00 90.94 89 SER A C 1
ATOM 690 O O . SER A 1 89 ? -15.673 5.034 1.888 1.00 90.94 89 SER A O 1
ATOM 692 N N . SER A 1 90 ? -15.309 7.246 1.997 1.00 90.12 90 SER A N 1
ATOM 693 C CA . SER A 1 90 ? -15.438 7.453 0.548 1.00 90.12 90 SER A CA 1
ATOM 694 C C . SER A 1 90 ? -14.358 6.653 -0.201 1.00 90.12 90 SER A C 1
ATOM 696 O O . SER A 1 90 ? -13.213 6.624 0.257 1.00 90.12 90 SER A O 1
ATOM 698 N N . PRO A 1 91 ? -14.648 6.069 -1.379 1.00 86.38 91 PRO A N 1
ATOM 699 C CA . PRO A 1 91 ? -13.632 5.416 -2.209 1.00 86.38 91 PRO A CA 1
ATOM 700 C C . PRO A 1 91 ? -12.467 6.335 -2.603 1.00 86.38 91 PRO A C 1
ATOM 702 O O . PRO A 1 91 ? -11.372 5.845 -2.862 1.00 86.38 91 PRO A O 1
ATOM 705 N N . SER A 1 92 ? -12.704 7.652 -2.629 1.00 91.00 92 SER A N 1
ATOM 706 C CA . SER A 1 92 ? -11.713 8.690 -2.933 1.00 91.00 92 SER A CA 1
ATOM 707 C C . SER A 1 92 ? -10.974 9.226 -1.702 1.00 91.00 92 SER A C 1
ATOM 709 O O . SER A 1 92 ? -10.139 10.113 -1.837 1.00 91.00 92 SER A O 1
ATOM 711 N N . ASP A 1 93 ? -11.307 8.760 -0.496 1.00 92.62 93 ASP A N 1
ATOM 712 C CA . ASP A 1 93 ? -10.644 9.199 0.730 1.00 92.62 93 ASP A CA 1
ATOM 713 C C . ASP A 1 93 ? -9.194 8.693 0.778 1.00 92.62 93 ASP A C 1
ATOM 715 O O . ASP A 1 93 ? -8.923 7.508 0.566 1.00 92.62 93 ASP A O 1
ATOM 719 N N . ILE A 1 94 ? -8.248 9.583 1.090 1.00 91.94 94 ILE A N 1
ATOM 720 C CA . ILE A 1 94 ? -6.814 9.266 1.071 1.00 91.94 94 ILE A CA 1
ATOM 721 C C . ILE A 1 94 ? -6.436 8.151 2.057 1.00 91.94 94 ILE A C 1
ATOM 723 O O . ILE A 1 94 ? -5.545 7.348 1.765 1.00 91.94 94 ILE A O 1
ATOM 727 N N . VAL A 1 95 ? -7.109 8.062 3.213 1.00 90.94 95 VAL A N 1
ATOM 728 C CA . VAL A 1 95 ? -6.845 7.009 4.205 1.00 90.94 95 VAL A CA 1
ATOM 729 C C . VAL A 1 95 ? -7.334 5.669 3.664 1.00 90.94 95 VAL A C 1
ATOM 731 O O . VAL A 1 95 ? -6.582 4.694 3.691 1.00 90.94 95 VAL A O 1
ATOM 734 N N . SER A 1 96 ? -8.539 5.636 3.088 1.00 93.50 96 SER A N 1
ATOM 735 C CA . SER A 1 96 ? -9.077 4.454 2.402 1.00 93.50 96 SER A CA 1
ATOM 736 C C . SER A 1 96 ? -8.160 3.967 1.275 1.00 93.50 96 SER A C 1
ATOM 738 O O . SER A 1 96 ? -7.770 2.797 1.245 1.00 93.50 96 SER A O 1
ATOM 740 N N . LEU A 1 97 ? -7.719 4.865 0.391 1.00 93.94 97 LEU A N 1
ATOM 741 C CA . LEU A 1 97 ? -6.817 4.533 -0.717 1.00 93.94 97 LEU A CA 1
ATOM 742 C C . LEU A 1 97 ? -5.460 4.003 -0.228 1.00 93.94 97 LEU A C 1
ATOM 744 O O . LEU A 1 97 ? -4.914 3.060 -0.804 1.00 93.94 97 LEU A O 1
ATOM 748 N N . ARG A 1 98 ? -4.928 4.545 0.873 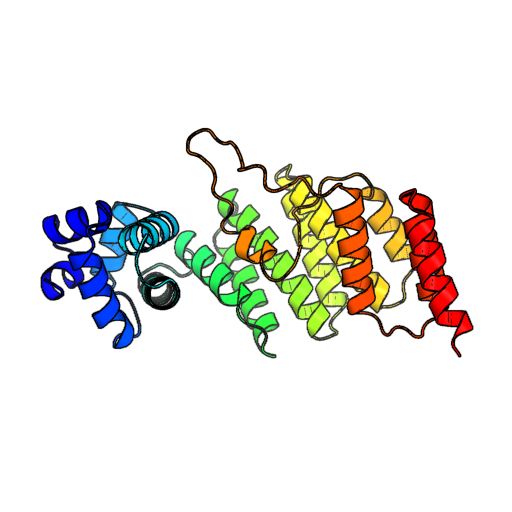1.00 92.94 98 ARG A N 1
ATOM 749 C CA . ARG A 1 98 ? -3.678 4.070 1.488 1.00 92.94 98 ARG A CA 1
ATOM 750 C C . ARG A 1 98 ? -3.821 2.676 2.098 1.00 92.94 98 ARG A C 1
ATOM 752 O O . ARG A 1 98 ? -2.910 1.853 1.966 1.00 92.94 98 ARG A O 1
ATOM 759 N N . VAL A 1 99 ? -4.950 2.400 2.746 1.00 90.38 99 VAL A N 1
ATOM 760 C CA . VAL A 1 99 ? -5.275 1.064 3.267 1.00 90.38 99 VAL A CA 1
ATOM 761 C C . VAL A 1 99 ? -5.389 0.066 2.115 1.00 90.38 99 VAL A C 1
ATOM 763 O O . VAL A 1 99 ? -4.782 -1.002 2.181 1.00 90.38 99 VAL A O 1
ATOM 766 N N . ARG A 1 100 ? -6.072 0.437 1.024 1.00 93.38 100 ARG A N 1
ATOM 767 C CA . ARG A 1 100 ? -6.170 -0.388 -0.190 1.00 93.38 100 ARG A CA 1
ATOM 768 C C . ARG A 1 100 ? -4.799 -0.683 -0.793 1.00 93.38 100 ARG A C 1
ATOM 770 O O . ARG A 1 100 ? -4.523 -1.842 -1.080 1.00 93.38 100 ARG A O 1
ATOM 777 N N . LEU A 1 101 ? -3.918 0.318 -0.921 1.00 90.69 101 LEU A N 1
ATOM 778 C CA . LEU A 1 101 ? -2.543 0.082 -1.378 1.00 90.69 101 LEU A CA 1
ATOM 779 C C . LEU A 1 101 ? -1.841 -0.939 -0.482 1.00 90.69 101 LEU A C 1
ATOM 781 O O . LEU A 1 101 ? -1.271 -1.899 -0.982 1.00 90.69 101 LEU A O 1
ATOM 785 N N . THR A 1 102 ? -1.918 -0.748 0.836 1.00 86.06 102 THR A N 1
ATOM 786 C CA . THR A 1 102 ? -1.254 -1.620 1.816 1.00 86.06 102 THR A CA 1
ATOM 787 C C . THR A 1 102 ? -1.746 -3.066 1.723 1.00 86.06 102 THR A C 1
ATOM 789 O O . THR A 1 102 ? -0.934 -3.984 1.804 1.00 86.06 102 THR A O 1
ATOM 792 N N . ALA A 1 103 ? -3.046 -3.279 1.506 1.00 85.06 103 ALA A N 1
ATOM 793 C CA . ALA A 1 103 ? -3.611 -4.609 1.294 1.00 85.06 103 ALA A CA 1
ATOM 794 C C . ALA A 1 103 ? -3.047 -5.275 0.024 1.00 85.06 103 ALA A C 1
ATOM 796 O O . ALA A 1 103 ? -2.576 -6.410 0.085 1.00 85.06 103 ALA A O 1
ATOM 797 N N . LEU A 1 104 ? -2.978 -4.541 -1.093 1.00 87.12 104 LEU A N 1
ATOM 798 C CA . LEU A 1 104 ? -2.455 -5.051 -2.371 1.00 87.12 104 LEU A CA 1
ATOM 799 C C . LEU A 1 104 ? -0.961 -5.421 -2.335 1.00 87.12 104 LEU A C 1
ATOM 801 O O . LEU A 1 104 ? -0.492 -6.212 -3.158 1.00 87.12 104 LEU A O 1
ATOM 805 N N . LEU A 1 105 ? -0.191 -4.883 -1.383 1.00 81.38 105 LEU A N 1
ATOM 806 C CA . LEU A 1 105 ? 1.209 -5.280 -1.191 1.00 81.38 105 LEU A CA 1
ATOM 807 C C . LEU A 1 105 ? 1.343 -6.742 -0.756 1.00 81.38 105 LEU A C 1
ATOM 809 O O . LEU A 1 105 ? 2.335 -7.383 -1.100 1.00 81.38 105 LEU A O 1
ATOM 813 N N . ALA A 1 106 ? 0.354 -7.268 -0.031 1.00 77.38 106 ALA A N 1
ATOM 814 C CA . ALA A 1 106 ? 0.341 -8.652 0.435 1.00 77.38 106 ALA A CA 1
ATOM 815 C C . ALA A 1 106 ? -0.234 -9.638 -0.600 1.00 77.38 106 ALA A C 1
ATOM 817 O O . ALA A 1 106 ? -0.039 -10.843 -0.470 1.00 77.38 106 ALA A O 1
ATOM 818 N N . GLU A 1 107 ? -0.934 -9.149 -1.624 1.00 79.31 107 GLU A N 1
ATOM 819 C CA . GLU A 1 107 ? -1.602 -9.990 -2.621 1.00 79.31 107 GLU A CA 1
ATOM 820 C C . GLU A 1 107 ? -0.651 -10.391 -3.751 1.00 79.31 107 GLU A C 1
ATOM 822 O O . GLU A 1 107 ? -0.037 -9.533 -4.373 1.00 79.31 107 GLU A O 1
ATOM 827 N N . VAL A 1 108 ? -0.543 -11.685 -4.055 1.00 77.88 108 VAL A N 1
ATOM 828 C CA . VAL A 1 108 ? 0.367 -12.220 -5.092 1.00 77.88 108 VAL A CA 1
ATOM 829 C C . VAL A 1 108 ? -0.341 -13.116 -6.117 1.00 77.88 108 VAL A C 1
ATOM 831 O O . VAL A 1 108 ? 0.307 -13.826 -6.878 1.00 77.88 108 VAL A O 1
ATOM 834 N N . ASP A 1 109 ? -1.676 -13.119 -6.137 1.00 85.19 109 ASP A N 1
ATOM 835 C CA . ASP A 1 109 ? -2.460 -13.907 -7.092 1.00 85.19 109 ASP A CA 1
ATOM 836 C C . ASP A 1 109 ? -2.575 -13.239 -8.473 1.00 85.19 109 ASP A C 1
ATOM 838 O O . ASP A 1 109 ? -2.293 -12.054 -8.652 1.00 85.19 109 ASP A O 1
ATOM 842 N N . ALA A 1 110 ? -3.074 -14.001 -9.452 1.00 81.38 110 ALA A N 1
ATOM 843 C CA . ALA A 1 110 ? -3.238 -13.562 -10.839 1.00 81.38 110 ALA A CA 1
ATOM 844 C C . ALA A 1 110 ? -4.113 -12.300 -11.009 1.00 81.38 110 ALA A C 1
ATOM 846 O O . ALA A 1 110 ? -3.998 -11.607 -12.016 1.00 81.38 110 ALA A O 1
ATOM 847 N N . GLY A 1 111 ? -4.979 -11.973 -10.041 1.00 91.88 111 GLY A N 1
ATOM 848 C CA . GLY A 1 111 ? -5.807 -10.767 -10.075 1.00 91.88 111 GLY A CA 1
ATOM 849 C C . GLY A 1 111 ? -5.144 -9.519 -9.478 1.00 91.88 111 GLY A C 1
ATOM 850 O O . GLY A 1 111 ? -5.708 -8.427 -9.597 1.00 91.88 111 GLY A O 1
ATOM 851 N N . ALA A 1 112 ? -3.966 -9.642 -8.855 1.00 87.12 112 ALA A N 1
ATOM 852 C CA . ALA A 1 112 ? -3.310 -8.539 -8.153 1.00 87.12 112 ALA A CA 1
ATOM 853 C C . ALA A 1 112 ? -2.964 -7.370 -9.094 1.00 87.12 112 ALA A C 1
ATOM 855 O O . ALA A 1 112 ? -3.148 -6.206 -8.729 1.00 87.12 112 ALA A O 1
ATOM 856 N N . ALA A 1 113 ? -2.535 -7.657 -10.331 1.00 91.75 113 ALA A N 1
ATOM 857 C CA . ALA A 1 113 ? -2.253 -6.633 -11.341 1.00 91.75 113 ALA A CA 1
ATOM 858 C C . ALA A 1 113 ? -3.504 -5.803 -11.674 1.00 91.75 113 ALA A C 1
ATOM 860 O O . ALA A 1 113 ? -3.475 -4.575 -11.599 1.00 91.75 113 ALA A O 1
ATOM 861 N N . SER A 1 114 ? -4.631 -6.466 -11.959 1.00 96.44 114 SER A N 1
ATOM 862 C CA . SER A 1 114 ? -5.895 -5.796 -12.283 1.00 96.44 114 SER A CA 1
ATOM 863 C C . SER A 1 114 ? -6.412 -4.950 -11.120 1.00 96.44 114 SER A C 1
ATOM 865 O O . SER A 1 114 ? -6.814 -3.807 -11.328 1.00 96.44 114 SER A O 1
ATOM 867 N N . ARG A 1 115 ? -6.359 -5.463 -9.883 1.00 95.50 115 ARG A N 1
ATOM 868 C CA . ARG A 1 115 ? -6.785 -4.695 -8.699 1.00 95.50 115 ARG A CA 1
ATOM 869 C C . ARG A 1 115 ? -5.871 -3.498 -8.422 1.00 95.50 115 ARG A C 1
ATOM 871 O O . ARG A 1 115 ? -6.362 -2.433 -8.054 1.00 95.50 115 ARG A O 1
ATOM 878 N N . THR A 1 116 ? -4.567 -3.633 -8.672 1.00 95.50 116 THR A N 1
ATOM 879 C CA . THR A 1 116 ? -3.621 -2.509 -8.574 1.00 95.50 116 THR A CA 1
ATOM 880 C C . THR A 1 116 ? -3.885 -1.453 -9.645 1.00 95.50 116 THR A C 1
ATOM 882 O O . THR A 1 116 ? -3.867 -0.264 -9.338 1.00 95.50 116 THR A O 1
ATOM 885 N N . ALA A 1 117 ? -4.209 -1.855 -10.877 1.00 97.62 117 ALA A N 1
ATOM 886 C CA . ALA A 1 117 ? -4.573 -0.921 -11.942 1.00 97.62 117 ALA A CA 1
ATOM 887 C C . ALA A 1 117 ? -5.841 -0.116 -11.605 1.00 97.62 117 ALA A C 1
ATOM 889 O O . ALA A 1 117 ? -5.876 1.092 -11.836 1.00 97.62 117 ALA A O 1
ATOM 890 N N . VAL A 1 118 ? -6.847 -0.757 -10.995 1.00 97.44 118 VAL A N 1
ATOM 891 C CA . VAL A 1 118 ? -8.044 -0.064 -10.486 1.00 97.44 118 VAL A CA 1
ATOM 892 C C . VAL A 1 118 ? -7.668 0.958 -9.413 1.00 97.44 118 VAL A C 1
ATOM 894 O O . VAL A 1 118 ? -8.111 2.099 -9.484 1.00 97.44 118 VAL A O 1
ATOM 897 N N . LEU A 1 119 ? -6.807 0.595 -8.456 1.00 96.56 119 LEU A N 1
ATOM 898 C CA . LEU A 1 119 ? -6.356 1.540 -7.431 1.00 96.56 119 LEU A CA 1
ATOM 899 C C . LEU A 1 119 ? -5.615 2.746 -8.032 1.00 96.56 119 LEU A C 1
ATOM 901 O O . LEU A 1 119 ? -5.840 3.869 -7.591 1.00 96.56 119 LEU A O 1
ATOM 905 N N . VAL A 1 120 ? -4.754 2.536 -9.033 1.00 97.94 120 VAL A N 1
ATOM 906 C CA . VAL A 1 120 ? -4.078 3.632 -9.751 1.00 97.94 120 VAL A CA 1
ATOM 907 C C . VAL A 1 120 ? -5.100 4.568 -10.404 1.00 97.94 120 VAL A C 1
ATOM 909 O O . VAL A 1 120 ? -4.951 5.783 -10.314 1.00 97.94 120 VAL A O 1
ATOM 912 N N . ALA A 1 121 ? -6.142 4.022 -11.037 1.00 97.19 121 ALA A N 1
ATOM 913 C CA . ALA A 1 121 ? -7.198 4.827 -11.649 1.00 97.19 121 ALA A CA 1
ATOM 914 C C . ALA A 1 121 ? -7.991 5.632 -10.605 1.00 97.19 121 ALA A C 1
ATOM 916 O O . ALA A 1 121 ? -8.256 6.814 -10.817 1.00 97.19 121 ALA A O 1
ATOM 917 N N . ASP A 1 122 ? -8.312 5.021 -9.462 1.00 96.44 122 ASP A N 1
ATOM 918 C CA . ASP A 1 122 ? -9.007 5.699 -8.366 1.00 96.44 122 ASP A CA 1
ATOM 919 C C . ASP A 1 122 ? -8.153 6.820 -7.754 1.00 96.44 122 ASP A C 1
ATOM 921 O O . ASP A 1 122 ? -8.667 7.900 -7.476 1.00 96.44 122 ASP A O 1
ATOM 925 N N . LEU A 1 123 ? -6.846 6.588 -7.579 1.00 96.31 123 LEU A N 1
ATOM 926 C CA . LEU A 1 123 ? -5.894 7.592 -7.091 1.00 96.31 123 LEU A CA 1
ATOM 927 C C . LEU A 1 123 ? -5.794 8.783 -8.039 1.00 96.31 123 LEU A C 1
ATOM 929 O O . LEU A 1 123 ? -5.865 9.924 -7.591 1.00 96.31 123 LEU A O 1
ATOM 933 N N . HIS A 1 124 ? -5.703 8.505 -9.339 1.00 95.31 124 HIS A N 1
ATOM 934 C CA . HIS A 1 124 ? -5.687 9.532 -10.370 1.00 95.31 124 HIS A CA 1
ATOM 935 C C . HIS A 1 124 ? -6.979 10.368 -10.367 1.00 95.31 124 HIS A C 1
ATOM 937 O O . HIS A 1 124 ? -6.941 11.588 -10.493 1.00 95.31 124 HIS A O 1
ATOM 943 N N . ALA A 1 125 ? -8.136 9.724 -10.181 1.00 95.25 125 ALA A N 1
ATOM 944 C CA . ALA A 1 125 ? -9.430 10.404 -10.140 1.00 95.25 125 ALA A CA 1
ATOM 945 C C . ALA A 1 125 ? -9.675 11.193 -8.838 1.00 95.25 125 ALA A C 1
ATOM 947 O O . ALA A 1 125 ? -10.454 12.147 -8.843 1.00 95.25 125 ALA A O 1
ATOM 948 N N . ALA A 1 126 ? -9.048 10.801 -7.724 1.00 92.56 126 ALA A N 1
ATOM 949 C CA . ALA A 1 126 ? -9.266 11.412 -6.413 1.00 92.56 126 ALA A CA 1
ATOM 950 C C . ALA A 1 126 ? -8.660 12.824 -6.279 1.00 92.56 126 ALA A C 1
ATOM 952 O O . ALA A 1 126 ? -9.151 13.615 -5.469 1.00 92.56 126 ALA A O 1
ATOM 953 N N . GLY A 1 127 ? -7.654 13.169 -7.091 1.00 87.62 127 GLY A N 1
ATOM 954 C CA . GLY A 1 127 ? -7.204 14.549 -7.288 1.00 87.62 127 GLY A CA 1
ATOM 955 C C . GLY A 1 127 ? -5.687 14.744 -7.336 1.00 87.62 127 GLY A C 1
ATOM 956 O O . GLY A 1 127 ? -4.905 13.816 -7.171 1.00 87.62 127 GLY A O 1
ATOM 957 N N . ASP A 1 128 ? -5.276 16.002 -7.517 1.00 88.69 128 ASP A N 1
ATOM 958 C CA . ASP A 1 128 ? -3.881 16.381 -7.805 1.00 88.69 128 ASP A CA 1
ATOM 959 C C . ASP A 1 128 ? -3.061 16.820 -6.581 1.00 88.69 128 ASP A C 1
ATOM 961 O O . ASP A 1 128 ? -1.891 17.212 -6.707 1.00 88.69 128 ASP A O 1
ATOM 965 N N . ALA A 1 129 ? -3.653 16.791 -5.380 1.00 92.75 129 ALA A N 1
ATOM 966 C CA . ALA A 1 129 ? -2.912 17.158 -4.178 1.00 92.75 129 ALA A CA 1
ATOM 967 C C . ALA A 1 129 ? -1.706 16.222 -4.001 1.00 92.75 129 ALA A C 1
ATOM 969 O O . ALA A 1 129 ? -1.761 15.039 -4.336 1.00 92.75 129 ALA A O 1
ATOM 970 N N . GLU A 1 130 ? -0.613 16.760 -3.465 1.00 91.94 130 GLU A N 1
ATOM 971 C CA . GLU A 1 130 ? 0.676 16.069 -3.353 1.00 91.94 130 GLU A CA 1
ATOM 972 C C . GLU A 1 130 ? 0.562 14.663 -2.750 1.00 91.94 130 GLU A C 1
ATOM 974 O O . GLU A 1 130 ? 1.096 13.717 -3.318 1.00 91.94 130 GLU A O 1
ATOM 979 N N . ALA A 1 131 ? -0.234 14.501 -1.689 1.00 90.19 131 ALA A N 1
ATOM 980 C CA . ALA A 1 131 ? -0.459 13.208 -1.045 1.00 90.19 131 ALA A CA 1
ATOM 981 C C . ALA A 1 131 ? -1.119 12.154 -1.960 1.00 90.19 131 ALA A C 1
ATOM 983 O O . ALA A 1 131 ? -0.807 10.968 -1.839 1.00 90.19 131 ALA A O 1
ATOM 984 N N . TYR A 1 132 ? -2.022 12.556 -2.865 1.00 93.75 132 TYR A N 1
ATOM 985 C CA . TYR A 1 132 ? -2.626 11.640 -3.843 1.00 93.75 132 TYR A CA 1
ATOM 986 C C . TYR A 1 132 ? -1.625 11.275 -4.927 1.00 93.75 132 TYR A C 1
ATOM 988 O O . TYR A 1 132 ? -1.489 10.096 -5.240 1.00 93.75 132 TYR A O 1
ATOM 996 N N . ARG A 1 133 ? -0.871 12.258 -5.434 1.00 94.75 133 ARG A N 1
ATOM 997 C CA . ARG A 1 133 ? 0.177 12.014 -6.429 1.00 94.75 133 ARG A CA 1
ATOM 998 C C . ARG A 1 133 ? 1.237 11.067 -5.875 1.00 94.75 133 ARG A C 1
ATOM 1000 O O . ARG A 1 133 ? 1.535 10.059 -6.504 1.00 94.75 133 ARG A O 1
ATOM 1007 N N . GLU A 1 134 ? 1.756 11.323 -4.678 1.00 93.00 134 GLU A N 1
ATOM 1008 C CA . GLU A 1 134 ? 2.740 10.450 -4.030 1.00 93.00 134 GLU A CA 1
ATOM 1009 C C . GLU A 1 134 ? 2.221 9.006 -3.917 1.00 93.00 134 GLU A C 1
ATOM 1011 O O . GLU A 1 134 ? 2.928 8.043 -4.234 1.00 93.00 134 GLU A O 1
ATOM 1016 N N . LEU A 1 135 ? 0.959 8.847 -3.512 1.00 94.00 135 LEU A N 1
ATOM 1017 C CA . LEU A 1 135 ? 0.328 7.541 -3.380 1.00 94.00 135 LEU A CA 1
ATOM 1018 C C . LEU A 1 135 ? 0.075 6.871 -4.746 1.00 94.00 135 LEU A C 1
ATOM 1020 O O . LEU A 1 135 ? 0.292 5.663 -4.861 1.00 94.00 135 LEU A O 1
ATOM 1024 N N . GLU A 1 136 ? -0.297 7.630 -5.784 1.00 97.44 136 GLU A N 1
ATOM 1025 C CA . GLU A 1 136 ? -0.402 7.159 -7.176 1.00 97.44 136 GLU A CA 1
ATOM 1026 C C . GLU A 1 136 ? 0.951 6.653 -7.679 1.00 97.44 136 GLU A C 1
ATOM 1028 O O . GLU A 1 136 ? 1.028 5.544 -8.204 1.00 97.44 136 GLU A O 1
ATOM 1033 N N . GLY A 1 137 ? 2.033 7.405 -7.458 1.00 95.69 137 GLY A N 1
ATOM 1034 C CA . GLY A 1 137 ? 3.387 6.994 -7.831 1.00 95.69 137 GLY A CA 1
ATOM 1035 C C . GLY A 1 137 ? 3.771 5.651 -7.207 1.00 95.69 137 GLY A C 1
ATOM 1036 O O . GLY A 1 137 ? 4.278 4.761 -7.892 1.00 95.69 137 GLY A O 1
ATOM 1037 N N . ARG A 1 138 ? 3.459 5.451 -5.921 1.00 93.19 138 ARG A N 1
ATOM 1038 C CA . ARG A 1 138 ? 3.708 4.175 -5.227 1.00 93.19 138 ARG A CA 1
ATOM 1039 C C . ARG A 1 138 ? 2.840 3.039 -5.778 1.00 93.19 138 ARG A C 1
ATOM 1041 O O . ARG A 1 138 ? 3.335 1.926 -5.958 1.00 93.19 138 ARG A O 1
ATOM 1048 N N . ALA A 1 139 ? 1.570 3.308 -6.079 1.00 95.44 139 ALA A N 1
ATOM 1049 C CA . ALA A 1 139 ? 0.672 2.330 -6.694 1.00 95.44 139 ALA A CA 1
ATOM 1050 C C . ALA A 1 139 ? 1.116 1.951 -8.120 1.00 95.44 139 ALA A C 1
ATOM 1052 O O . ALA A 1 139 ? 1.039 0.782 -8.491 1.00 95.44 139 ALA A O 1
ATOM 1053 N N . LEU A 1 140 ? 1.649 2.901 -8.893 1.00 98.00 140 LEU A N 1
ATOM 1054 C CA . LEU A 1 140 ? 2.226 2.663 -10.217 1.00 98.00 140 LEU A CA 1
ATOM 1055 C C . LEU A 1 140 ? 3.478 1.781 -10.154 1.00 98.00 140 LEU A C 1
ATOM 1057 O O . LEU A 1 140 ? 3.636 0.903 -10.998 1.00 98.00 140 LEU A O 1
ATOM 1061 N N . LEU A 1 141 ? 4.338 1.947 -9.143 1.00 89.75 141 LEU A N 1
ATOM 1062 C CA . LEU A 1 141 ? 5.478 1.044 -8.931 1.00 89.75 141 LEU A CA 1
ATOM 1063 C C . LEU A 1 141 ? 5.031 -0.378 -8.580 1.00 89.75 141 LEU A C 1
ATOM 1065 O O . LEU A 1 141 ? 5.598 -1.345 -9.091 1.00 89.75 141 LEU A O 1
ATOM 1069 N N . LEU A 1 142 ? 3.999 -0.518 -7.740 1.00 88.81 142 LEU A N 1
ATOM 1070 C CA . LEU A 1 142 ? 3.404 -1.825 -7.461 1.00 88.81 142 LEU A CA 1
ATOM 1071 C C . LEU A 1 142 ? 2.818 -2.437 -8.738 1.00 88.81 142 LEU A C 1
ATOM 1073 O O . LEU A 1 142 ? 3.068 -3.605 -9.019 1.00 88.81 142 LEU A O 1
ATOM 1077 N N . LEU A 1 143 ? 2.094 -1.649 -9.537 1.00 94.75 143 LEU A N 1
ATOM 1078 C CA . LEU A 1 143 ? 1.527 -2.100 -10.804 1.00 94.75 143 LEU A CA 1
ATOM 1079 C C . LEU A 1 143 ? 2.625 -2.567 -11.763 1.00 94.75 143 LEU A C 1
ATOM 1081 O O . LEU A 1 143 ? 2.512 -3.656 -12.315 1.00 94.75 143 LEU A O 1
ATOM 1085 N N . ALA A 1 144 ? 3.704 -1.793 -11.908 1.00 89.75 144 ALA A N 1
ATOM 1086 C CA . ALA A 1 144 ? 4.840 -2.158 -12.747 1.00 89.75 144 ALA A CA 1
ATOM 1087 C C . ALA A 1 144 ? 5.418 -3.522 -12.347 1.00 89.75 144 ALA A C 1
ATOM 1089 O O . ALA A 1 144 ? 5.639 -4.385 -13.198 1.00 89.75 144 ALA A O 1
ATOM 1090 N N . ARG A 1 145 ? 5.578 -3.754 -11.039 1.00 85.12 145 ARG A N 1
ATOM 1091 C CA . ARG A 1 145 ? 6.005 -5.050 -10.506 1.00 85.12 145 ARG A CA 1
ATOM 1092 C C . ARG A 1 145 ? 5.026 -6.173 -10.864 1.00 85.12 145 ARG A C 1
ATOM 1094 O O . ARG A 1 145 ? 5.472 -7.205 -11.356 1.00 85.12 145 ARG A O 1
ATOM 1101 N N . ARG A 1 146 ? 3.719 -5.985 -10.639 1.00 86.69 146 ARG A N 1
ATOM 1102 C CA . ARG A 1 146 ? 2.697 -7.015 -10.914 1.00 86.69 146 ARG A CA 1
ATOM 1103 C C . ARG A 1 146 ? 2.592 -7.360 -12.397 1.00 86.69 146 ARG A C 1
ATOM 1105 O O . ARG A 1 146 ? 2.447 -8.526 -12.737 1.00 86.69 146 ARG A O 1
ATOM 1112 N N . LEU A 1 147 ? 2.691 -6.364 -13.273 1.00 89.12 147 LEU A N 1
ATOM 1113 C CA . LEU A 1 147 ? 2.702 -6.579 -14.721 1.00 89.12 147 LEU A CA 1
ATOM 1114 C C . LEU A 1 147 ? 3.960 -7.339 -15.148 1.00 89.12 147 LEU A C 1
ATOM 1116 O O . LEU A 1 147 ? 3.869 -8.300 -15.900 1.00 89.12 147 LEU A O 1
ATOM 1120 N N . GLY A 1 148 ? 5.120 -7.000 -14.577 1.00 82.69 148 GLY A N 1
ATOM 1121 C CA . GLY A 1 148 ? 6.355 -7.744 -14.807 1.00 82.69 148 GLY A CA 1
ATOM 1122 C C . GLY A 1 148 ? 6.312 -9.192 -14.303 1.00 82.69 148 GLY A C 1
ATOM 1123 O O . GLY A 1 148 ? 6.901 -10.056 -14.945 1.00 82.69 148 GLY A O 1
ATOM 1124 N N . GLU A 1 149 ? 5.652 -9.455 -13.168 1.00 81.69 149 GLU A N 1
ATOM 1125 C CA . GLU A 1 149 ? 5.367 -10.802 -12.629 1.00 81.69 149 GLU A CA 1
ATOM 1126 C C . GLU A 1 149 ? 4.418 -11.610 -13.533 1.00 81.69 149 GLU A C 1
ATOM 1128 O O . GLU A 1 149 ? 4.501 -12.834 -13.558 1.00 81.69 149 GLU A O 1
ATOM 1133 N N . ALA A 1 150 ? 3.542 -10.935 -14.281 1.00 86.25 150 ALA A N 1
ATOM 1134 C CA . ALA A 1 150 ? 2.598 -11.529 -15.228 1.00 86.25 150 ALA A CA 1
ATOM 1135 C C . ALA A 1 150 ? 3.110 -11.541 -16.685 1.00 86.25 150 ALA A C 1
ATOM 1137 O O . ALA A 1 150 ? 2.315 -11.710 -17.607 1.00 86.25 150 ALA A O 1
ATOM 1138 N N . ASP A 1 151 ? 4.413 -11.319 -16.890 1.00 85.06 151 ASP A N 1
ATOM 1139 C CA . ASP A 1 151 ? 5.081 -11.224 -18.197 1.00 85.06 151 ASP A CA 1
ATOM 1140 C C . ASP A 1 151 ? 4.564 -10.113 -19.143 1.00 85.06 151 ASP A C 1
ATOM 1142 O O . ASP A 1 151 ? 4.932 -10.058 -20.317 1.00 85.06 151 ASP A O 1
ATOM 1146 N N . ASP A 1 152 ? 3.795 -9.146 -18.632 1.00 92.94 152 ASP A N 1
ATOM 1147 C CA . ASP A 1 152 ? 3.440 -7.910 -19.342 1.00 92.94 152 ASP A CA 1
ATOM 1148 C C . ASP A 1 152 ? 4.525 -6.842 -19.132 1.00 92.94 152 ASP A C 1
ATOM 1150 O O . ASP A 1 152 ? 4.406 -5.898 -18.344 1.00 92.94 152 ASP A O 1
ATOM 1154 N N . HIS A 1 153 ? 5.652 -7.024 -19.819 1.00 89.38 153 HIS A N 1
ATOM 1155 C CA . HIS A 1 153 ? 6.806 -6.137 -19.680 1.00 89.38 153 HIS A CA 1
ATOM 1156 C C . HIS A 1 153 ? 6.579 -4.747 -20.293 1.00 89.38 153 HIS A C 1
ATOM 1158 O O . HIS A 1 153 ? 7.122 -3.767 -19.785 1.00 89.38 153 HIS A O 1
ATOM 1164 N N . GLU A 1 154 ? 5.757 -4.628 -21.338 1.00 96.69 154 GLU A N 1
ATOM 1165 C CA . GLU A 1 154 ? 5.420 -3.326 -21.929 1.00 96.69 154 GLU A CA 1
ATOM 1166 C C . GLU A 1 154 ? 4.542 -2.504 -20.980 1.00 96.69 154 GLU A C 1
ATOM 1168 O O . GLU A 1 154 ? 4.824 -1.325 -20.737 1.00 96.69 154 GLU A O 1
ATOM 1173 N N . GLY A 1 155 ? 3.537 -3.136 -20.364 1.00 97.06 155 GLY A N 1
ATOM 1174 C CA . GLY A 1 155 ? 2.735 -2.522 -19.313 1.00 97.06 155 GLY A CA 1
ATOM 1175 C C . GLY A 1 155 ? 3.577 -2.129 -18.096 1.00 97.06 155 GLY A C 1
ATOM 1176 O O . GLY A 1 155 ? 3.405 -1.033 -17.552 1.00 97.06 155 GLY A O 1
ATOM 1177 N N . ALA A 1 156 ? 4.540 -2.970 -17.703 1.00 91.25 156 ALA A N 1
ATOM 1178 C CA . ALA A 1 156 ? 5.466 -2.664 -16.615 1.00 91.25 156 ALA A CA 1
ATOM 1179 C C . ALA A 1 156 ? 6.316 -1.411 -16.896 1.00 91.25 156 ALA A C 1
ATOM 1181 O O .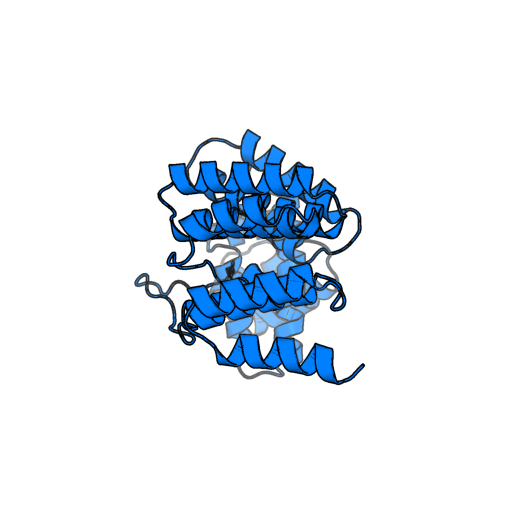 ALA A 1 156 ? 6.428 -0.538 -16.032 1.00 91.25 156 ALA A O 1
ATOM 1182 N N . ILE A 1 157 ? 6.857 -1.286 -18.114 1.00 95.56 157 ILE A N 1
ATOM 1183 C CA . ILE A 1 157 ? 7.605 -0.102 -18.565 1.00 95.56 157 ILE A CA 1
ATOM 1184 C C . ILE A 1 157 ? 6.719 1.147 -18.527 1.00 95.56 157 ILE A C 1
ATOM 1186 O O . ILE A 1 157 ? 7.128 2.177 -17.988 1.00 95.56 157 ILE A O 1
ATOM 1190 N N . ALA A 1 158 ? 5.494 1.062 -19.051 1.00 98.12 158 ALA A N 1
ATOM 1191 C CA . ALA A 1 158 ? 4.569 2.192 -19.073 1.00 98.12 158 ALA A CA 1
ATOM 1192 C C . ALA A 1 158 ? 4.204 2.670 -17.655 1.00 98.12 158 ALA A C 1
ATOM 1194 O O . ALA A 1 158 ? 4.214 3.873 -17.377 1.00 98.12 158 ALA A O 1
ATOM 1195 N N . ALA A 1 159 ? 3.921 1.739 -16.738 1.00 97.38 159 ALA A N 1
ATOM 1196 C CA . ALA A 1 159 ? 3.623 2.053 -15.344 1.00 97.38 159 ALA A CA 1
ATOM 1197 C C . ALA A 1 159 ? 4.832 2.682 -14.626 1.00 97.38 159 ALA A C 1
ATOM 1199 O O . ALA A 1 159 ? 4.682 3.704 -13.952 1.00 97.38 159 ALA A O 1
ATOM 1200 N N . ALA A 1 160 ? 6.036 2.135 -14.826 1.00 93.50 160 ALA A N 1
ATOM 1201 C CA . ALA A 1 160 ? 7.271 2.683 -14.271 1.00 93.50 160 ALA A CA 1
ATOM 1202 C C . ALA A 1 160 ? 7.575 4.094 -14.807 1.00 93.50 160 ALA A C 1
ATOM 1204 O O . ALA A 1 160 ? 7.889 4.992 -14.029 1.00 93.50 160 ALA A O 1
ATOM 1205 N N . GLY A 1 161 ? 7.403 4.334 -16.110 1.00 97.19 161 GLY A N 1
ATOM 1206 C CA . GLY A 1 161 ? 7.588 5.659 -16.710 1.00 97.19 161 GLY A CA 1
ATOM 1207 C C . GLY A 1 161 ? 6.622 6.709 -16.151 1.00 97.19 161 GLY A C 1
ATOM 1208 O O . GLY A 1 161 ? 7.031 7.830 -15.840 1.00 97.19 161 GLY A O 1
ATOM 1209 N N . ARG A 1 162 ? 5.350 6.341 -15.935 1.00 98.19 162 ARG A N 1
ATOM 1210 C CA . ARG A 1 162 ? 4.377 7.217 -15.259 1.00 98.19 162 ARG A CA 1
ATOM 1211 C C . ARG A 1 162 ? 4.785 7.522 -13.817 1.00 98.19 162 ARG A C 1
ATOM 1213 O O . ARG A 1 162 ? 4.718 8.681 -13.412 1.00 98.19 162 ARG A O 1
ATOM 1220 N N . ALA A 1 163 ? 5.235 6.516 -13.063 1.00 96.50 163 ALA A N 1
ATOM 1221 C CA . ALA A 1 163 ? 5.715 6.714 -11.695 1.00 96.50 163 ALA A CA 1
ATOM 1222 C C . ALA A 1 163 ? 6.914 7.672 -11.656 1.00 96.50 163 ALA A C 1
ATOM 1224 O O . ALA A 1 163 ? 6.933 8.605 -10.857 1.00 96.50 163 ALA A O 1
ATOM 1225 N N . GLN A 1 164 ? 7.884 7.491 -12.557 1.00 95.75 164 GLN A N 1
ATOM 1226 C CA . GLN A 1 164 ? 9.064 8.351 -12.663 1.00 95.75 164 GLN A CA 1
ATOM 1227 C C . GLN A 1 164 ? 8.677 9.809 -12.925 1.00 95.75 164 GLN A C 1
ATOM 1229 O O . GLN A 1 164 ? 9.176 10.711 -12.250 1.00 95.75 164 GLN A O 1
ATOM 1234 N N . ALA A 1 165 ? 7.794 10.047 -13.900 1.00 96.44 165 ALA A N 1
ATOM 1235 C CA . ALA A 1 165 ? 7.335 11.390 -14.238 1.00 96.44 165 ALA A CA 1
ATOM 1236 C C . ALA A 1 165 ? 6.666 12.066 -13.034 1.00 96.44 165 ALA A C 1
ATOM 1238 O O . ALA A 1 165 ? 6.947 13.227 -12.732 1.00 96.44 165 ALA A O 1
ATOM 1239 N N . LEU A 1 166 ? 5.840 11.310 -12.309 1.00 96.44 166 LEU A N 1
ATOM 1240 C CA . LEU A 1 166 ? 5.158 11.791 -11.121 1.00 96.44 166 LEU A CA 1
ATOM 1241 C C . LEU A 1 166 ? 6.151 12.155 -10.009 1.00 96.44 166 LEU A C 1
ATOM 1243 O O . LEU A 1 166 ? 6.114 13.278 -9.511 1.00 96.44 166 LEU A O 1
ATOM 1247 N N . PHE A 1 167 ? 7.063 11.253 -9.640 1.00 94.44 167 PHE A N 1
ATOM 1248 C CA . PHE A 1 167 ? 8.030 11.511 -8.565 1.00 94.44 167 PHE A CA 1
ATOM 1249 C C . PHE A 1 167 ? 9.013 12.628 -8.917 1.00 94.44 167 PHE A C 1
ATOM 1251 O O . PHE A 1 167 ? 9.358 13.439 -8.063 1.00 94.44 167 PHE A O 1
ATOM 1258 N N . THR A 1 168 ? 9.388 12.750 -10.190 1.00 95.19 168 THR A N 1
ATOM 1259 C CA . THR A 1 168 ? 10.192 13.880 -10.6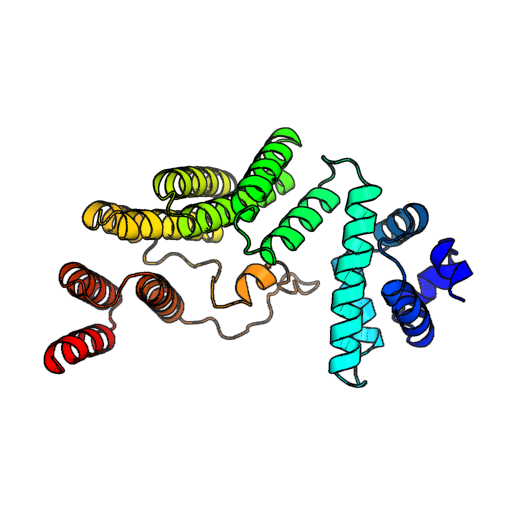77 1.00 95.19 168 THR A CA 1
ATOM 1260 C C . THR A 1 168 ? 9.451 15.205 -10.498 1.00 95.19 168 THR A C 1
ATOM 1262 O O . THR A 1 168 ? 10.038 16.173 -10.020 1.00 95.19 168 THR A O 1
ATOM 1265 N N . ALA A 1 169 ? 8.151 15.251 -10.808 1.00 96.06 169 ALA A N 1
ATOM 1266 C CA . ALA A 1 169 ? 7.324 16.439 -10.593 1.00 96.06 169 ALA A CA 1
ATOM 1267 C C . ALA A 1 169 ? 7.110 16.776 -9.104 1.00 96.06 169 ALA A C 1
ATOM 1269 O O . ALA A 1 169 ? 6.792 17.919 -8.780 1.00 96.06 169 ALA A O 1
ATOM 1270 N N . LEU A 1 170 ? 7.273 15.797 -8.210 1.00 94.31 170 LEU A N 1
ATOM 1271 C CA . LEU A 1 170 ? 7.265 15.985 -6.756 1.00 94.31 170 LEU A CA 1
ATOM 1272 C C . LEU A 1 170 ? 8.643 16.357 -6.183 1.00 94.31 170 LEU A C 1
ATOM 1274 O O . LEU A 1 170 ? 8.741 16.681 -5.006 1.00 94.31 170 LEU A O 1
ATOM 1278 N N . GLY A 1 171 ? 9.709 16.323 -6.990 1.00 93.81 171 GLY A N 1
ATOM 1279 C CA . GLY A 1 171 ? 11.078 16.516 -6.504 1.00 93.81 171 GLY A CA 1
ATOM 1280 C C . GLY A 1 171 ? 11.623 15.329 -5.697 1.00 93.81 171 GLY A C 1
ATOM 1281 O O . GLY A 1 171 ? 12.639 15.465 -5.017 1.00 93.81 171 GLY A O 1
ATOM 1282 N N . ASP A 1 172 ? 10.981 14.161 -5.778 1.00 88.31 172 ASP A N 1
ATOM 1283 C CA . ASP A 1 172 ? 11.376 12.958 -5.051 1.00 88.31 172 ASP A CA 1
ATOM 1284 C C . ASP A 1 172 ? 12.389 12.137 -5.861 1.00 88.31 172 ASP A C 1
ATOM 1286 O O . ASP A 1 172 ? 12.051 11.220 -6.615 1.00 88.31 172 ASP A O 1
ATOM 1290 N N . ALA A 1 173 ? 13.666 12.498 -5.726 1.00 83.56 173 ALA A N 1
ATOM 1291 C CA . ALA A 1 173 ? 14.759 11.848 -6.448 1.00 83.56 173 ALA A CA 1
ATOM 1292 C C . ALA A 1 173 ? 14.887 10.349 -6.120 1.00 83.56 173 ALA A C 1
ATOM 1294 O O . ALA A 1 173 ? 15.255 9.557 -6.987 1.00 83.56 173 ALA A O 1
ATOM 1295 N N . THR A 1 174 ? 14.550 9.954 -4.891 1.00 80.62 174 THR A N 1
ATOM 1296 C CA . THR A 1 174 ? 14.698 8.580 -4.397 1.00 80.62 174 THR A CA 1
ATOM 1297 C C . THR A 1 174 ? 13.672 7.655 -5.047 1.00 80.62 174 THR A C 1
ATOM 1299 O O . THR A 1 174 ? 14.018 6.600 -5.587 1.00 80.62 174 THR A O 1
ATOM 1302 N N . TRP A 1 175 ? 12.399 8.057 -5.049 1.00 82.00 175 TRP A N 1
ATOM 1303 C CA . TRP A 1 175 ? 11.343 7.283 -5.698 1.00 82.00 175 TRP A CA 1
ATOM 1304 C C . TRP A 1 175 ? 11.369 7.409 -7.223 1.00 82.00 175 TRP A C 1
ATOM 1306 O O . TRP A 1 175 ? 11.041 6.444 -7.918 1.00 82.00 175 TRP A O 1
ATOM 1316 N N . SER A 1 176 ? 11.840 8.539 -7.760 1.00 89.31 176 SER A N 1
ATOM 1317 C CA . SER A 1 176 ? 12.099 8.674 -9.198 1.00 89.31 176 SER A CA 1
ATOM 1318 C C . SER A 1 176 ? 13.177 7.686 -9.659 1.00 89.31 176 SER A C 1
ATOM 1320 O O . SER A 1 176 ? 12.956 6.936 -10.611 1.00 89.31 176 SER A O 1
ATOM 1322 N N . ALA A 1 177 ? 14.292 7.572 -8.926 1.00 79.38 177 ALA A N 1
ATOM 1323 C CA . ALA A 1 177 ? 15.324 6.580 -9.219 1.00 79.38 177 ALA A CA 1
ATOM 1324 C C . ALA A 1 177 ? 14.796 5.140 -9.139 1.00 79.38 177 ALA A C 1
ATOM 1326 O O . ALA A 1 177 ? 15.145 4.295 -9.966 1.00 79.38 177 ALA A O 1
ATOM 1327 N N . GLN A 1 178 ? 13.906 4.856 -8.187 1.00 80.50 178 GLN A N 1
ATOM 1328 C CA . GLN A 1 178 ? 13.285 3.540 -8.075 1.00 80.50 178 GLN A CA 1
ATOM 1329 C C . GLN A 1 178 ? 12.398 3.199 -9.283 1.00 80.50 178 GLN A C 1
ATOM 1331 O O . GLN A 1 178 ? 12.402 2.060 -9.754 1.00 80.50 178 GLN A O 1
ATOM 1336 N N . ALA A 1 179 ? 11.673 4.179 -9.822 1.00 86.44 179 ALA A N 1
ATOM 1337 C CA . ALA A 1 179 ? 10.890 4.009 -11.041 1.00 86.44 179 ALA A CA 1
ATOM 1338 C C . ALA A 1 179 ? 11.772 3.694 -12.260 1.00 86.44 179 ALA A C 1
ATOM 1340 O O . ALA A 1 179 ? 11.474 2.770 -13.018 1.00 86.44 179 ALA A O 1
ATOM 1341 N N . VAL A 1 180 ? 12.907 4.385 -12.393 1.00 86.25 180 VAL A N 1
ATOM 1342 C CA . VAL A 1 180 ? 13.907 4.116 -13.441 1.00 86.25 180 VAL A CA 1
ATOM 1343 C C . VAL A 1 180 ? 14.453 2.688 -13.340 1.00 86.25 180 VAL A C 1
ATOM 1345 O O . VAL A 1 180 ? 14.579 1.998 -14.351 1.00 86.25 180 VAL A O 1
ATOM 1348 N N . ARG A 1 181 ? 14.713 2.192 -12.125 1.00 81.12 181 ARG A N 1
ATOM 1349 C CA . ARG A 1 181 ? 15.168 0.807 -11.914 1.00 81.12 181 ARG A CA 1
ATOM 1350 C C . ARG A 1 181 ? 14.124 -0.227 -12.334 1.00 81.12 181 ARG A C 1
ATOM 1352 O O . ARG A 1 181 ? 14.481 -1.207 -12.984 1.00 81.12 181 ARG A O 1
ATOM 1359 N N . MET A 1 182 ? 12.845 -0.000 -12.022 1.00 82.62 182 MET A N 1
ATOM 1360 C CA . MET A 1 182 ? 11.749 -0.876 -12.468 1.00 82.62 182 MET A CA 1
ATOM 1361 C C . MET A 1 182 ? 11.625 -0.904 -13.997 1.00 82.62 182 MET A C 1
ATOM 1363 O O . MET A 1 182 ? 11.433 -1.970 -14.581 1.00 82.62 182 MET A O 1
ATOM 1367 N N . HIS A 1 183 ? 11.807 0.246 -14.651 1.00 88.31 183 HIS A N 1
ATOM 1368 C CA . HIS A 1 183 ? 11.861 0.340 -16.109 1.00 88.31 183 HIS A CA 1
ATOM 1369 C C . HIS A 1 183 ? 13.031 -0.487 -16.671 1.00 88.31 183 HIS A C 1
ATOM 1371 O O . HIS A 1 183 ? 12.817 -1.367 -17.507 1.00 88.31 183 HIS A O 1
ATOM 1377 N N . GLY A 1 184 ? 14.252 -0.277 -16.169 1.00 81.00 184 GLY A N 1
ATOM 1378 C CA . GLY A 1 184 ? 15.429 -1.047 -16.586 1.00 81.00 184 GLY A CA 1
ATOM 1379 C C . GLY A 1 184 ? 15.250 -2.559 -16.400 1.00 81.00 184 GLY A C 1
ATOM 1380 O O . GLY A 1 184 ? 15.564 -3.334 -17.301 1.00 81.00 184 GLY A O 1
ATOM 1381 N N . ALA A 1 185 ? 14.667 -2.991 -15.2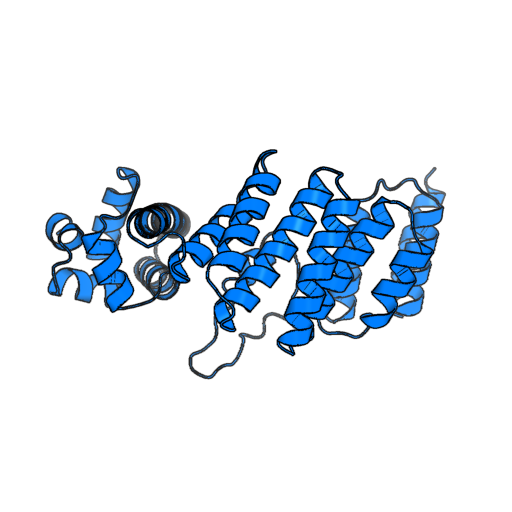78 1.00 78.62 185 ALA A N 1
ATOM 1382 C CA . ALA A 1 185 ? 14.389 -4.402 -15.013 1.00 78.62 185 ALA A CA 1
ATOM 1383 C C . ALA A 1 185 ? 13.434 -5.027 -16.048 1.00 78.62 185 ALA A C 1
ATOM 1385 O O . ALA A 1 185 ? 13.678 -6.140 -16.518 1.00 78.62 185 ALA A O 1
ATOM 1386 N N . ALA A 1 186 ? 12.378 -4.313 -16.446 1.00 82.00 186 ALA A N 1
ATOM 1387 C CA . ALA A 1 186 ? 11.460 -4.783 -17.480 1.00 82.00 186 ALA A CA 1
ATOM 1388 C C . ALA A 1 186 ? 12.141 -4.882 -18.861 1.00 82.00 186 ALA A C 1
ATOM 1390 O O . ALA A 1 186 ? 11.966 -5.879 -19.562 1.00 82.00 186 ALA A O 1
ATOM 1391 N N . LEU A 1 187 ? 12.994 -3.914 -19.223 1.00 83.62 187 LEU A N 1
ATOM 1392 C CA . LEU A 1 187 ? 13.786 -3.958 -20.463 1.00 83.62 187 LEU A CA 1
ATOM 1393 C C . LEU A 1 187 ? 14.755 -5.150 -20.500 1.00 83.62 187 LEU A C 1
ATOM 1395 O O . LEU A 1 187 ? 14.878 -5.812 -21.535 1.00 83.62 187 LEU A O 1
ATOM 1399 N N . LEU A 1 188 ? 15.394 -5.473 -19.371 1.00 77.19 188 LEU A N 1
ATOM 1400 C CA . LEU A 1 188 ? 16.260 -6.650 -19.258 1.00 77.19 188 LEU A CA 1
ATOM 1401 C C . LEU A 1 188 ? 15.489 -7.953 -19.504 1.00 77.19 188 LEU A C 1
ATOM 1403 O O . LEU A 1 188 ? 16.003 -8.828 -20.202 1.00 77.19 188 LEU A O 1
ATOM 1407 N N . ARG A 1 189 ? 14.247 -8.080 -19.009 1.00 76.44 189 ARG A N 1
ATOM 1408 C CA . ARG A 1 189 ? 13.402 -9.259 -19.293 1.00 76.44 189 ARG A CA 1
ATOM 1409 C C . ARG A 1 189 ? 13.017 -9.372 -20.763 1.00 76.44 189 ARG A C 1
ATOM 1411 O O . ARG A 1 189 ? 13.002 -10.468 -21.313 1.00 76.44 189 ARG A O 1
ATOM 1418 N N . MET A 1 190 ? 12.823 -8.238 -21.430 1.00 83.06 190 MET A N 1
ATOM 1419 C CA . MET A 1 190 ? 12.638 -8.179 -22.883 1.00 83.06 190 MET A CA 1
ATOM 1420 C C . MET A 1 190 ? 13.938 -8.383 -23.682 1.00 83.06 190 MET A C 1
ATOM 1422 O O . MET A 1 190 ? 13.908 -8.302 -24.908 1.00 83.06 190 MET A O 1
ATOM 1426 N N . ARG A 1 191 ? 15.081 -8.628 -23.020 1.00 79.69 191 ARG A N 1
ATOM 1427 C CA . ARG A 1 191 ? 16.419 -8.758 -23.630 1.00 79.69 191 ARG A CA 1
ATOM 1428 C C . ARG A 1 191 ? 16.895 -7.503 -24.372 1.00 79.69 191 ARG A C 1
ATOM 1430 O O . ARG A 1 191 ? 17.787 -7.581 -25.215 1.00 79.69 191 ARG A O 1
ATOM 1437 N N . LYS A 1 192 ? 16.348 -6.333 -24.036 1.00 81.38 192 LYS A N 1
ATOM 1438 C CA . LYS A 1 192 ? 16.771 -5.028 -24.565 1.00 81.38 192 LYS A CA 1
ATOM 1439 C C . LYS A 1 192 ? 17.902 -4.464 -23.706 1.00 81.38 192 LYS A C 1
ATOM 1441 O O . LYS A 1 192 ? 17.713 -3.523 -22.942 1.00 81.38 192 LYS A O 1
ATOM 1446 N N . ILE A 1 193 ? 19.063 -5.114 -23.774 1.00 76.31 193 ILE A N 1
ATOM 1447 C CA . ILE A 1 193 ? 20.179 -4.866 -22.848 1.00 76.31 193 ILE A CA 1
ATOM 1448 C C . ILE A 1 193 ? 20.720 -3.438 -22.967 1.00 76.31 193 ILE A C 1
ATOM 1450 O O . ILE A 1 193 ? 20.886 -2.775 -21.947 1.00 76.31 193 ILE A O 1
ATOM 1454 N N . ASP A 1 194 ? 20.953 -2.950 -24.185 1.00 80.44 194 ASP A N 1
ATOM 1455 C CA . ASP A 1 194 ? 21.515 -1.610 -24.392 1.00 80.44 194 ASP A CA 1
ATOM 1456 C C . ASP A 1 194 ? 20.551 -0.512 -23.915 1.00 80.44 194 ASP A C 1
ATOM 1458 O O . ASP A 1 194 ? 20.969 0.421 -23.228 1.00 80.44 194 ASP A O 1
ATOM 1462 N N . ASP A 1 195 ? 19.249 -0.673 -24.177 1.00 84.69 195 ASP A N 1
ATOM 1463 C CA . ASP A 1 195 ? 18.209 0.241 -23.690 1.00 84.69 195 ASP A CA 1
ATOM 1464 C C . ASP A 1 195 ? 18.136 0.234 -22.156 1.00 84.69 195 ASP A C 1
ATOM 1466 O O . ASP A 1 195 ? 18.040 1.286 -21.522 1.00 84.69 195 ASP A O 1
ATOM 1470 N N . ALA A 1 196 ? 18.209 -0.952 -21.539 1.00 75.12 196 ALA A N 1
ATOM 1471 C CA . ALA A 1 196 ? 18.192 -1.082 -20.088 1.00 75.12 196 ALA A CA 1
ATOM 1472 C C . ALA A 1 196 ? 19.393 -0.381 -19.443 1.00 75.12 196 ALA A C 1
ATOM 1474 O O . ALA A 1 196 ? 19.223 0.345 -18.465 1.00 75.12 196 ALA A O 1
ATOM 1475 N N . LEU A 1 197 ? 20.595 -0.571 -19.996 1.00 74.38 197 LEU A N 1
ATOM 1476 C CA . LEU A 1 197 ? 21.807 0.084 -19.507 1.00 74.38 197 LEU A CA 1
ATOM 1477 C C . LEU A 1 197 ? 21.719 1.605 -19.660 1.00 74.38 197 LEU A C 1
ATOM 1479 O O . LEU A 1 197 ? 22.025 2.314 -18.707 1.00 74.38 197 LEU A O 1
ATOM 1483 N N . ALA A 1 198 ? 21.240 2.103 -20.804 1.00 81.75 198 ALA A N 1
ATOM 1484 C CA . ALA A 1 198 ? 21.073 3.538 -21.034 1.00 81.75 198 ALA A CA 1
ATOM 1485 C C . ALA A 1 198 ? 20.131 4.192 -20.007 1.00 81.75 198 ALA A C 1
ATOM 1487 O O . ALA A 1 198 ? 20.389 5.296 -19.530 1.00 81.75 198 ALA A O 1
ATOM 1488 N N . VAL A 1 199 ? 19.050 3.502 -19.633 1.00 81.75 199 VAL A N 1
ATOM 1489 C CA . VAL A 1 199 ? 18.109 3.979 -18.612 1.00 81.75 199 VAL A CA 1
ATOM 1490 C C . VAL A 1 199 ? 18.732 3.917 -17.212 1.00 81.75 199 VAL A C 1
ATOM 1492 O O . VAL A 1 199 ? 18.639 4.885 -16.456 1.00 81.75 199 VAL A O 1
ATOM 1495 N N . LEU A 1 200 ? 19.399 2.813 -16.863 1.00 74.19 200 LEU A N 1
ATOM 1496 C CA . LEU A 1 200 ? 19.980 2.602 -15.532 1.00 74.19 200 LEU A CA 1
ATOM 1497 C C . LEU A 1 200 ? 21.188 3.503 -15.239 1.00 74.19 200 LEU A C 1
ATOM 1499 O O . LEU A 1 200 ? 21.374 3.891 -14.086 1.00 74.19 200 LEU A O 1
ATOM 1503 N N . ASP A 1 201 ? 21.964 3.879 -16.257 1.00 72.56 201 ASP A N 1
ATOM 1504 C CA . ASP A 1 201 ? 23.126 4.767 -16.118 1.00 72.56 201 ASP A CA 1
ATOM 1505 C C . ASP A 1 201 ? 22.743 6.114 -15.481 1.00 72.56 201 ASP A C 1
ATOM 1507 O O . ASP A 1 201 ? 23.418 6.613 -14.581 1.00 72.56 201 ASP A O 1
ATOM 1511 N N . SER A 1 202 ? 21.564 6.640 -15.836 1.00 75.81 202 SER A N 1
ATOM 1512 C CA . SER A 1 202 ? 21.041 7.904 -15.296 1.00 75.81 202 SER A CA 1
ATOM 1513 C C . SER A 1 202 ? 20.820 7.908 -13.775 1.00 75.81 202 SER A C 1
ATOM 1515 O O . SER A 1 202 ? 20.718 8.975 -13.169 1.00 75.81 202 SER A O 1
ATOM 1517 N N . VAL A 1 203 ? 20.752 6.728 -13.148 1.00 73.06 203 VAL A N 1
ATOM 1518 C CA . VAL A 1 203 ? 20.478 6.551 -11.712 1.00 73.06 203 VAL A CA 1
ATOM 1519 C C . VAL A 1 203 ? 21.516 5.677 -11.010 1.00 73.06 203 VAL A C 1
ATOM 1521 O O . VAL A 1 203 ? 21.295 5.273 -9.866 1.00 73.06 203 VAL A O 1
ATOM 1524 N N . ALA A 1 204 ? 22.658 5.410 -11.654 1.00 59.81 204 ALA A N 1
ATOM 1525 C CA . ALA A 1 204 ? 23.704 4.526 -11.137 1.00 59.81 204 ALA A CA 1
ATOM 1526 C C . ALA A 1 204 ? 24.224 4.951 -9.751 1.00 59.81 204 ALA A C 1
ATOM 1528 O O . ALA A 1 204 ? 24.546 4.109 -8.916 1.00 59.81 204 ALA A O 1
ATOM 1529 N N . HIS A 1 205 ? 24.244 6.259 -9.483 1.00 57.31 205 HIS A N 1
ATOM 1530 C CA . HIS A 1 205 ? 24.686 6.839 -8.210 1.00 57.31 205 HIS A CA 1
ATOM 1531 C C . HIS A 1 205 ? 23.545 7.438 -7.379 1.00 57.31 205 HIS A C 1
ATOM 1533 O O . HIS A 1 205 ? 23.791 8.087 -6.363 1.00 57.31 205 HIS A O 1
ATOM 1539 N N . ALA A 1 206 ? 22.294 7.261 -7.811 1.00 55.62 206 ALA A N 1
ATOM 1540 C CA . ALA A 1 206 ? 21.152 7.804 -7.094 1.00 55.62 206 ALA A CA 1
ATOM 1541 C C . ALA A 1 206 ? 20.819 6.936 -5.865 1.00 55.62 206 ALA A C 1
ATOM 1543 O O . ALA A 1 206 ? 20.844 5.700 -5.962 1.00 55.62 206 ALA A O 1
ATOM 1544 N N . PRO A 1 207 ? 20.460 7.552 -4.722 1.00 54.41 207 PRO A N 1
ATOM 1545 C CA . PRO A 1 207 ? 19.950 6.812 -3.577 1.00 54.41 207 PRO A CA 1
ATOM 1546 C C . PRO A 1 207 ? 18.680 6.055 -3.978 1.00 54.41 207 PRO A C 1
ATOM 1548 O O . PRO A 1 207 ? 17.818 6.583 -4.679 1.00 54.41 207 PRO A O 1
ATOM 1551 N N . SER A 1 208 ? 18.562 4.802 -3.545 1.00 49.66 208 SER A N 1
ATOM 1552 C CA . SER A 1 208 ? 17.360 4.003 -3.777 1.00 49.66 208 SER A CA 1
ATOM 1553 C C . SER A 1 208 ? 16.419 4.045 -2.596 1.00 49.66 208 SER A C 1
ATOM 1555 O O . SER A 1 208 ? 16.856 3.856 -1.460 1.00 49.66 208 SER A O 1
ATOM 1557 N N . ALA A 1 209 ? 15.120 4.132 -2.877 1.00 49.47 209 ALA A N 1
ATOM 1558 C CA . ALA A 1 209 ? 14.122 3.605 -1.959 1.00 49.47 209 ALA A CA 1
ATOM 1559 C C . ALA A 1 209 ? 14.353 2.090 -1.937 1.00 49.47 209 ALA A C 1
ATOM 1561 O O . ALA A 1 209 ? 14.076 1.416 -2.927 1.00 49.47 209 ALA A O 1
ATOM 1562 N N . GLY A 1 210 ? 14.983 1.570 -0.881 1.00 41.41 210 GLY A N 1
ATOM 1563 C CA . GLY A 1 210 ? 15.345 0.156 -0.803 1.00 41.41 210 GLY A CA 1
ATOM 1564 C C . GLY A 1 210 ? 14.157 -0.741 -1.164 1.00 41.41 210 GLY A C 1
ATOM 1565 O O . GLY A 1 210 ? 13.053 -0.514 -0.685 1.00 41.41 210 GLY A O 1
ATOM 1566 N N . PHE A 1 211 ? 14.397 -1.749 -2.009 1.00 38.06 211 PHE A N 1
ATOM 1567 C CA . PHE A 1 211 ? 13.495 -2.877 -2.289 1.00 38.06 211 PHE A CA 1
ATOM 1568 C C . PHE A 1 211 ? 14.080 -4.184 -1.717 1.00 38.06 211 PHE A C 1
ATOM 1570 O O . PHE A 1 211 ? 13.950 -5.255 -2.304 1.00 38.06 211 PHE A O 1
ATOM 1577 N N . ALA A 1 212 ? 14.769 -4.099 -0.576 1.00 32.97 212 ALA A N 1
ATOM 1578 C CA . ALA A 1 212 ? 15.387 -5.250 0.067 1.00 32.97 212 ALA A CA 1
ATOM 1579 C C . ALA A 1 212 ? 14.311 -6.138 0.716 1.00 32.97 212 ALA A C 1
ATOM 1581 O O . ALA A 1 212 ? 13.743 -5.793 1.754 1.00 32.97 212 ALA A O 1
ATOM 1582 N N . SER A 1 213 ? 14.057 -7.303 0.109 1.00 32.78 213 SER A N 1
ATOM 1583 C CA . SER A 1 213 ? 13.235 -8.407 0.638 1.00 32.78 213 SER A CA 1
ATOM 1584 C C . SER A 1 213 ? 11.767 -8.050 0.963 1.00 32.78 213 SER A C 1
ATOM 1586 O O . SER A 1 213 ? 11.321 -6.918 0.785 1.00 32.78 213 SER A O 1
ATOM 1588 N N . GLU A 1 214 ? 10.973 -9.016 1.434 1.00 31.00 214 GLU A N 1
ATOM 1589 C CA . GLU A 1 214 ? 9.582 -8.842 1.912 1.00 31.00 214 GLU A CA 1
ATOM 1590 C C . GLU A 1 214 ? 9.372 -7.668 2.906 1.00 31.00 214 GLU A C 1
ATOM 1592 O O . GLU A 1 214 ? 8.233 -7.306 3.210 1.00 31.00 214 GLU A O 1
ATOM 1597 N N . GLY A 1 215 ? 10.446 -7.034 3.393 1.00 30.84 215 GLY A N 1
ATOM 1598 C CA . GLY A 1 215 ? 10.446 -5.866 4.273 1.00 30.84 215 GLY A CA 1
ATOM 1599 C C . GLY A 1 215 ? 10.314 -4.491 3.598 1.00 30.84 215 GLY A C 1
ATOM 1600 O O . GLY A 1 215 ? 9.812 -3.566 4.226 1.00 30.84 215 GLY A O 1
ATOM 1601 N N . ALA A 1 216 ? 10.681 -4.306 2.331 1.00 34.41 216 ALA A N 1
ATOM 1602 C CA . ALA A 1 216 ? 10.751 -2.953 1.756 1.00 34.41 216 ALA A CA 1
ATOM 1603 C C . ALA A 1 216 ? 9.400 -2.350 1.332 1.00 34.41 216 ALA A C 1
ATOM 1605 O O . ALA A 1 216 ? 9.152 -1.160 1.513 1.00 34.41 216 ALA A O 1
ATOM 1606 N N . LEU A 1 217 ? 8.467 -3.182 0.864 1.00 34.56 217 LEU A N 1
ATOM 1607 C CA . LEU A 1 217 ? 7.064 -2.773 0.732 1.00 34.56 217 LEU A CA 1
ATOM 1608 C C . LEU A 1 217 ? 6.351 -2.750 2.099 1.00 34.56 217 LEU A C 1
ATOM 1610 O O . LEU A 1 217 ? 5.403 -1.989 2.280 1.00 34.56 217 LEU A O 1
ATOM 1614 N N . ARG A 1 218 ? 6.864 -3.462 3.119 1.00 34.59 218 ARG A N 1
ATOM 1615 C CA . ARG A 1 218 ? 6.520 -3.170 4.528 1.00 34.59 218 ARG A CA 1
ATOM 1616 C C . ARG A 1 218 ? 7.120 -1.847 5.020 1.00 34.59 218 ARG A C 1
ATOM 1618 O O . ARG A 1 218 ? 6.605 -1.308 5.991 1.00 34.59 218 ARG A O 1
ATOM 1625 N N . GLY A 1 219 ? 8.106 -1.281 4.319 1.00 30.88 219 GLY A N 1
ATOM 1626 C CA . GLY A 1 219 ? 8.690 0.055 4.500 1.00 30.88 219 GLY A CA 1
ATOM 1627 C C . GLY A 1 219 ? 7.772 1.210 4.092 1.00 30.88 219 GLY A C 1
ATOM 1628 O O . GLY A 1 219 ? 8.112 2.375 4.284 1.00 30.88 219 GLY A O 1
ATOM 1629 N N . VAL A 1 220 ? 6.536 0.913 3.671 1.00 36.34 220 VAL A N 1
ATOM 1630 C CA . VAL A 1 220 ? 5.430 1.841 3.919 1.00 36.34 220 VAL A CA 1
ATOM 1631 C C . VAL A 1 220 ? 5.405 2.196 5.417 1.00 36.34 220 VAL A C 1
ATOM 1633 O O . VAL A 1 220 ? 5.124 3.340 5.722 1.00 36.34 220 VAL A O 1
ATOM 1636 N N . GLY A 1 221 ? 5.824 1.319 6.335 1.00 32.06 221 GLY A N 1
ATOM 1637 C CA . GLY A 1 221 ? 6.006 1.538 7.775 1.00 32.06 221 GLY A CA 1
ATOM 1638 C C . GLY A 1 221 ? 7.420 1.900 8.255 1.00 32.06 221 GLY A C 1
ATOM 1639 O O . GLY A 1 221 ? 7.812 1.428 9.320 1.00 32.06 221 GLY A O 1
ATOM 1640 N N . ALA A 1 222 ? 8.183 2.739 7.544 1.00 31.47 222 ALA A N 1
ATOM 1641 C CA . ALA A 1 222 ? 9.312 3.406 8.196 1.00 31.47 222 ALA A CA 1
ATOM 1642 C C . ALA A 1 222 ? 8.783 4.278 9.353 1.00 31.47 222 ALA A C 1
ATOM 1644 O O . ALA A 1 222 ? 7.913 5.131 9.154 1.00 31.47 222 ALA A O 1
ATOM 1645 N N . ILE A 1 223 ? 9.263 4.020 10.571 1.00 32.78 223 ILE A N 1
ATOM 1646 C CA . ILE A 1 223 ? 9.007 4.862 11.740 1.00 32.78 223 ILE A CA 1
ATOM 1647 C C . ILE A 1 223 ? 9.689 6.200 11.463 1.00 32.78 223 ILE A C 1
ATOM 1649 O O . ILE A 1 223 ? 10.915 6.294 11.491 1.00 32.78 223 ILE A O 1
ATOM 1653 N N . GLN A 1 224 ? 8.893 7.224 11.170 1.00 33.69 224 GLN A N 1
ATOM 1654 C CA . GLN A 1 224 ? 9.342 8.598 11.307 1.00 33.69 224 GLN A CA 1
ATOM 1655 C C . GLN A 1 224 ? 9.321 8.894 12.806 1.00 33.69 224 GLN A C 1
ATOM 1657 O O . GLN A 1 224 ? 8.262 8.832 13.437 1.00 33.69 224 GLN A O 1
ATOM 1662 N N . ASN A 1 225 ? 10.483 9.157 13.400 1.00 34.44 225 ASN A N 1
ATOM 1663 C CA . ASN A 1 225 ? 10.509 9.699 14.752 1.00 34.44 225 ASN A CA 1
ATOM 1664 C C . ASN A 1 225 ? 9.766 11.053 14.761 1.00 34.44 225 ASN A C 1
ATOM 1666 O O . ASN A 1 225 ? 9.729 11.736 13.731 1.00 34.44 225 ASN A O 1
ATOM 1670 N N . PRO A 1 226 ? 9.207 11.496 15.902 1.00 34.03 226 PRO A N 1
ATOM 1671 C CA . PRO A 1 226 ? 8.540 12.799 16.015 1.00 34.03 226 PRO A CA 1
ATOM 1672 C C . PRO A 1 226 ? 9.414 14.006 15.621 1.00 34.03 226 PRO A C 1
ATOM 1674 O O . PRO A 1 226 ? 8.896 15.103 15.441 1.00 34.03 226 PRO A O 1
ATOM 1677 N N . ASP A 1 227 ? 10.729 13.815 15.500 1.00 30.19 227 ASP A N 1
ATOM 1678 C CA . ASP A 1 227 ? 11.725 14.816 15.108 1.00 30.19 227 ASP A CA 1
ATOM 1679 C C . ASP A 1 227 ? 12.164 14.727 13.630 1.00 30.19 227 ASP A C 1
ATOM 1681 O O . ASP A 1 227 ? 13.036 15.480 13.200 1.00 30.19 227 ASP A O 1
ATOM 1685 N N . GLY A 1 228 ? 11.565 13.831 12.837 1.00 31.16 228 GLY A N 1
ATOM 1686 C CA . GLY A 1 228 ? 11.866 13.677 11.413 1.00 31.16 228 GLY A CA 1
ATOM 1687 C C . GLY A 1 228 ? 13.105 12.836 11.088 1.00 31.16 228 GLY A C 1
ATOM 1688 O O . GLY A 1 228 ? 13.479 12.763 9.918 1.00 31.16 228 GLY A O 1
ATOM 1689 N N . THR A 1 229 ? 13.733 12.178 12.068 1.00 30.72 229 THR A N 1
ATOM 1690 C CA . THR A 1 229 ? 14.848 11.251 11.812 1.00 30.72 229 THR A CA 1
ATOM 1691 C C . THR A 1 229 ? 14.370 9.823 11.528 1.00 30.72 229 THR A C 1
ATOM 1693 O O . THR A 1 229 ? 13.430 9.325 12.151 1.00 30.72 229 THR A O 1
ATOM 1696 N N . TYR A 1 230 ? 15.027 9.151 10.578 1.00 37.44 230 TYR A N 1
ATOM 1697 C CA . TYR A 1 230 ? 14.855 7.720 10.316 1.00 37.44 230 TYR A CA 1
ATOM 1698 C C . TYR A 1 230 ? 15.811 6.931 11.218 1.00 37.44 230 TYR A C 1
ATOM 1700 O O . TYR A 1 230 ? 16.996 7.261 11.294 1.00 37.44 230 TYR A O 1
ATOM 1708 N N . CYS A 1 231 ? 15.325 5.884 11.894 1.00 29.19 231 CYS A N 1
ATOM 1709 C CA . CYS A 1 231 ? 16.205 4.954 12.601 1.00 29.19 231 CYS A CA 1
ATOM 1710 C C . CYS A 1 231 ? 17.186 4.344 11.595 1.00 29.19 231 CYS A C 1
ATOM 1712 O O . CYS A 1 231 ? 16.770 3.679 10.649 1.00 29.19 231 CYS A O 1
ATOM 1714 N N . ALA A 1 232 ? 18.478 4.596 11.804 1.00 31.30 232 ALA A N 1
ATOM 1715 C CA . ALA A 1 232 ? 19.570 4.049 11.015 1.00 31.30 232 ALA A CA 1
ATOM 1716 C C . ALA A 1 232 ? 19.674 2.531 11.233 1.00 31.30 232 ALA A C 1
ATOM 1718 O O . ALA A 1 232 ? 20.535 2.037 11.960 1.00 31.30 232 ALA A O 1
ATOM 1719 N N . GLU A 1 233 ? 18.784 1.776 10.600 1.00 34.22 233 GLU A N 1
ATOM 1720 C CA . GLU A 1 233 ? 19.122 0.436 10.155 1.00 34.22 233 GLU A CA 1
ATOM 1721 C C . GLU A 1 233 ? 20.174 0.623 9.063 1.00 34.22 233 GLU A C 1
ATOM 1723 O O . GLU A 1 233 ? 19.987 1.475 8.192 1.00 34.22 233 GLU A O 1
ATOM 1728 N N . LYS A 1 234 ? 21.327 -0.050 9.217 1.00 30.97 234 LYS A N 1
ATOM 1729 C CA . LYS A 1 234 ? 22.525 0.066 8.370 1.00 30.97 234 LYS A CA 1
ATOM 1730 C C . LYS A 1 234 ? 22.159 0.578 6.986 1.00 30.97 234 LYS A C 1
ATOM 1732 O O . LYS A 1 234 ? 21.488 -0.125 6.237 1.00 30.97 234 LYS A O 1
ATOM 1737 N N . GLN A 1 235 ? 22.618 1.784 6.680 1.00 35.00 235 GLN A N 1
ATOM 1738 C CA . GLN A 1 235 ? 22.663 2.305 5.329 1.00 35.00 235 GLN A CA 1
ATOM 1739 C C . GLN A 1 235 ? 23.438 1.262 4.523 1.00 35.00 235 GLN A C 1
ATOM 1741 O O . GLN A 1 235 ? 24.665 1.211 4.602 1.00 35.00 235 GLN A O 1
ATOM 1746 N N . LEU A 1 236 ? 22.705 0.329 3.899 1.00 38.25 236 LEU A N 1
ATOM 1747 C CA . LEU A 1 236 ? 23.266 -0.611 2.948 1.00 38.25 236 LEU A CA 1
ATOM 1748 C C . LEU A 1 236 ? 24.008 0.284 1.977 1.00 38.25 236 LEU A C 1
ATOM 1750 O O . LEU A 1 236 ? 23.434 1.271 1.495 1.00 38.25 236 LEU A O 1
ATOM 1754 N N . ASP A 1 237 ? 25.290 -0.008 1.793 1.00 38.16 237 ASP A N 1
ATOM 1755 C CA . ASP A 1 237 ? 26.113 0.723 0.852 1.00 38.16 237 ASP A CA 1
ATOM 1756 C C . ASP A 1 237 ? 25.306 0.849 -0.446 1.00 38.16 237 ASP A C 1
ATOM 1758 O O . ASP A 1 237 ? 24.610 -0.097 -0.836 1.00 38.16 237 ASP A O 1
ATOM 1762 N N . ALA A 1 238 ? 25.300 2.018 -1.089 1.00 37.91 238 ALA A N 1
ATOM 1763 C CA . ALA A 1 238 ? 24.495 2.220 -2.300 1.00 37.91 238 ALA A CA 1
ATOM 1764 C C . ALA A 1 238 ? 24.795 1.125 -3.348 1.00 37.91 238 ALA A C 1
ATOM 1766 O O . ALA A 1 238 ? 23.944 0.764 -4.164 1.00 37.91 238 ALA A O 1
ATOM 1767 N N . THR A 1 239 ? 25.986 0.541 -3.234 1.00 34.59 239 THR A N 1
ATOM 1768 C CA . THR A 1 239 ? 26.489 -0.606 -3.966 1.00 34.59 239 THR A CA 1
ATOM 1769 C C . THR A 1 239 ? 25.969 -1.967 -3.500 1.00 34.59 239 THR A C 1
ATOM 1771 O O . THR A 1 239 ? 25.672 -2.789 -4.358 1.00 34.59 239 THR A O 1
ATOM 1774 N N . ASP A 1 240 ? 25.739 -2.204 -2.205 1.00 37.69 240 ASP A N 1
ATOM 1775 C CA . ASP A 1 240 ? 25.023 -3.396 -1.716 1.00 37.69 240 ASP A CA 1
ATOM 1776 C C . ASP A 1 240 ? 23.554 -3.369 -2.158 1.00 37.69 240 ASP A C 1
ATOM 1778 O O . ASP A 1 240 ? 23.006 -4.396 -2.541 1.00 37.69 240 ASP A O 1
ATOM 1782 N N . ALA A 1 241 ? 22.922 -2.192 -2.211 1.00 42.56 241 ALA A N 1
ATOM 1783 C CA . ALA A 1 241 ? 21.562 -2.039 -2.735 1.00 42.56 241 ALA A CA 1
ATOM 1784 C C . ALA A 1 241 ? 21.490 -2.200 -4.267 1.00 42.56 241 ALA A C 1
ATOM 1786 O O . ALA A 1 241 ? 20.471 -2.657 -4.793 1.00 42.56 241 ALA A O 1
ATOM 1787 N N . ALA A 1 242 ? 22.553 -1.827 -4.990 1.00 40.81 242 ALA A N 1
ATOM 1788 C CA . ALA A 1 242 ? 22.703 -2.067 -6.425 1.00 40.81 242 ALA A CA 1
ATOM 1789 C C . ALA A 1 242 ? 23.039 -3.535 -6.730 1.00 40.81 242 ALA A C 1
ATOM 1791 O O . ALA A 1 242 ? 22.530 -4.070 -7.709 1.00 40.81 242 ALA A O 1
ATOM 1792 N N . LEU A 1 243 ? 23.824 -4.202 -5.878 1.00 42.28 243 LEU A N 1
ATOM 1793 C CA . LEU A 1 243 ? 24.140 -5.629 -5.946 1.00 42.28 243 LEU A CA 1
ATOM 1794 C C . LEU A 1 243 ? 22.961 -6.498 -5.523 1.00 42.28 243 LEU A C 1
ATOM 1796 O O . LEU A 1 243 ? 22.730 -7.515 -6.159 1.00 42.28 243 LEU A O 1
ATOM 1800 N N . GLU A 1 244 ? 22.166 -6.093 -4.534 1.00 47.16 244 GLU A N 1
ATOM 1801 C CA . GLU A 1 244 ? 20.878 -6.713 -4.224 1.00 47.16 244 GLU A CA 1
ATOM 1802 C C . GLU A 1 244 ? 19.855 -6.443 -5.325 1.00 47.16 244 GLU A C 1
ATOM 1804 O O . GLU A 1 244 ? 19.080 -7.337 -5.633 1.00 47.16 244 GLU A O 1
ATOM 1809 N N . HIS A 1 245 ? 19.863 -5.274 -5.981 1.00 45.81 245 HIS A N 1
ATOM 1810 C CA . HIS A 1 245 ? 19.043 -5.051 -7.177 1.00 45.81 245 HIS A CA 1
ATOM 1811 C C . HIS A 1 245 ? 19.519 -5.910 -8.346 1.00 45.81 245 HIS A C 1
ATOM 1813 O O . HIS A 1 245 ? 18.693 -6.524 -8.998 1.00 45.81 245 HIS A O 1
ATOM 1819 N N . ALA A 1 246 ? 20.820 -6.005 -8.611 1.00 47.50 246 ALA A N 1
ATOM 1820 C CA . ALA A 1 246 ? 21.373 -6.845 -9.668 1.00 47.50 246 ALA A CA 1
ATOM 1821 C C . ALA A 1 246 ? 21.163 -8.332 -9.362 1.00 47.50 246 ALA A C 1
ATOM 1823 O O . ALA A 1 246 ? 20.848 -9.089 -10.270 1.00 47.50 246 ALA A O 1
ATOM 1824 N N . ALA A 1 247 ? 21.260 -8.742 -8.095 1.00 44.94 247 ALA A N 1
ATOM 1825 C CA . ALA A 1 247 ? 20.972 -10.090 -7.623 1.00 44.94 247 ALA A CA 1
ATOM 1826 C C . ALA A 1 247 ? 19.469 -10.382 -7.613 1.00 44.94 247 ALA A C 1
ATOM 1828 O O . ALA A 1 247 ? 19.083 -11.481 -7.974 1.00 44.94 247 ALA A O 1
ATOM 1829 N N . ALA A 1 248 ? 18.602 -9.423 -7.286 1.00 44.38 248 ALA A N 1
ATOM 1830 C CA . ALA A 1 248 ? 17.157 -9.554 -7.435 1.00 44.38 248 ALA A CA 1
ATOM 1831 C C . ALA A 1 248 ? 16.777 -9.593 -8.919 1.00 44.38 248 ALA A C 1
ATOM 1833 O O . ALA A 1 248 ? 15.987 -10.423 -9.322 1.00 44.38 248 ALA A O 1
ATOM 1834 N N . ILE A 1 249 ? 17.387 -8.793 -9.786 1.00 42.44 249 ILE A N 1
ATOM 1835 C CA . ILE A 1 249 ? 17.185 -8.884 -11.236 1.00 42.44 249 ILE A CA 1
ATOM 1836 C C . ILE A 1 249 ? 17.738 -10.234 -11.762 1.00 42.44 249 ILE A C 1
ATOM 1838 O O . ILE A 1 249 ? 17.092 -10.860 -12.599 1.00 42.44 249 ILE A O 1
ATOM 1842 N N . ALA A 1 250 ? 18.845 -10.746 -11.207 1.00 39.94 250 ALA A N 1
ATOM 1843 C CA . ALA A 1 250 ? 19.436 -12.048 -11.543 1.00 39.94 250 ALA A CA 1
ATOM 1844 C C . ALA A 1 250 ? 18.637 -13.251 -11.012 1.00 39.94 250 ALA A C 1
ATOM 1846 O O . ALA A 1 250 ? 18.561 -14.269 -11.684 1.00 39.94 250 ALA A O 1
ATOM 1847 N N . VAL A 1 251 ? 18.004 -13.151 -9.839 1.00 37.69 251 VAL A N 1
ATOM 1848 C CA . VAL A 1 251 ? 17.114 -14.186 -9.274 1.00 37.69 251 VAL A CA 1
ATOM 1849 C C . VAL A 1 251 ? 15.852 -14.349 -10.129 1.00 37.69 251 VAL A C 1
ATOM 1851 O O . VAL A 1 251 ? 15.223 -15.402 -10.109 1.00 37.69 251 VAL A O 1
ATOM 1854 N N . TRP A 1 252 ? 15.495 -13.330 -10.914 1.00 40.44 252 TRP A N 1
ATOM 1855 C CA . TRP A 1 252 ? 14.308 -13.323 -11.766 1.00 40.44 252 TRP A CA 1
ATOM 1856 C C . TRP A 1 252 ? 14.610 -13.583 -13.251 1.00 40.44 252 TRP A C 1
ATOM 1858 O O . TRP A 1 252 ? 13.685 -13.606 -14.061 1.00 40.44 252 TRP A O 1
ATOM 1868 N N . ALA A 1 253 ? 15.877 -13.780 -13.619 1.00 38.53 253 ALA A N 1
ATOM 1869 C CA . ALA A 1 253 ? 16.305 -14.165 -14.958 1.00 38.53 253 ALA A CA 1
ATOM 1870 C C . ALA A 1 253 ? 16.914 -15.574 -14.900 1.00 38.53 253 ALA A C 1
ATOM 1872 O O . ALA A 1 253 ? 17.706 -15.888 -14.018 1.00 38.53 253 ALA A O 1
ATOM 1873 N N . THR A 1 254 ? 16.542 -16.458 -15.823 1.00 40.12 254 THR A N 1
ATOM 1874 C CA . THR A 1 254 ? 17.096 -17.819 -15.885 1.00 40.12 254 THR A CA 1
ATOM 1875 C C . THR A 1 254 ? 18.623 -17.775 -16.013 1.00 40.12 254 THR A C 1
ATOM 1877 O O . THR A 1 254 ? 19.132 -17.128 -16.928 1.00 40.12 254 THR A O 1
ATOM 1880 N N . ALA A 1 255 ? 19.330 -18.492 -15.133 1.00 41.56 255 ALA A N 1
ATOM 1881 C CA . ALA A 1 255 ? 20.785 -18.461 -14.916 1.00 41.56 255 ALA A CA 1
ATOM 1882 C C . ALA A 1 255 ? 21.683 -18.895 -16.104 1.00 41.56 255 ALA A C 1
ATOM 1884 O O . ALA A 1 255 ? 22.888 -19.053 -15.933 1.00 41.56 255 ALA A O 1
ATOM 1885 N N . ASP A 1 256 ? 21.124 -19.063 -17.303 1.00 45.84 256 ASP A N 1
ATOM 1886 C CA . ASP A 1 256 ? 21.732 -19.815 -18.405 1.00 45.84 256 ASP A CA 1
ATOM 1887 C C . ASP A 1 256 ? 22.021 -18.983 -19.670 1.00 45.84 256 ASP A C 1
ATOM 1889 O O . ASP A 1 256 ? 22.370 -19.551 -20.704 1.00 45.84 256 ASP A O 1
ATOM 1893 N N . ASP A 1 257 ? 21.880 -17.653 -19.629 1.00 48.50 257 ASP A N 1
ATOM 1894 C CA . ASP A 1 257 ? 22.107 -16.789 -20.798 1.00 48.50 257 ASP A CA 1
ATOM 1895 C C . ASP A 1 257 ? 23.485 -16.080 -20.767 1.00 48.50 257 ASP A C 1
ATOM 1897 O O . ASP A 1 257 ? 23.714 -15.213 -19.914 1.00 48.50 257 ASP A O 1
ATOM 1901 N N . PRO A 1 258 ? 24.394 -16.371 -21.722 1.00 49.59 258 PRO A N 1
ATOM 1902 C CA . PRO A 1 258 ? 25.731 -15.770 -21.797 1.00 49.59 258 PRO A CA 1
ATOM 1903 C C . PRO A 1 258 ? 25.737 -14.241 -21.936 1.00 49.59 258 PRO A C 1
ATOM 1905 O O . PRO A 1 258 ? 26.638 -13.570 -21.427 1.00 49.59 258 PRO A O 1
ATOM 1908 N N . ASN A 1 259 ? 24.724 -13.659 -22.584 1.00 49.16 259 ASN A N 1
ATOM 1909 C CA . ASN A 1 259 ? 24.617 -12.202 -22.712 1.00 49.16 259 ASN A CA 1
ATOM 1910 C C . ASN A 1 259 ? 24.304 -11.545 -21.361 1.00 49.16 259 ASN A C 1
ATOM 1912 O O . ASN A 1 259 ? 24.673 -10.395 -21.123 1.00 49.16 259 ASN A O 1
ATOM 1916 N N . TRP A 1 260 ? 23.670 -12.295 -20.459 1.00 56.50 260 TRP A N 1
ATOM 1917 C CA . TRP A 1 260 ? 23.307 -11.861 -19.115 1.00 56.50 260 TRP A CA 1
ATOM 1918 C C . TRP A 1 260 ? 24.503 -11.893 -18.164 1.00 56.50 260 TRP A C 1
ATOM 1920 O O . TRP A 1 260 ? 24.732 -10.946 -17.414 1.00 56.50 260 TRP A O 1
ATOM 1930 N N . ILE A 1 261 ? 25.337 -12.929 -18.271 1.00 53.94 261 ILE A N 1
ATOM 1931 C CA . ILE A 1 261 ? 26.631 -13.016 -17.576 1.00 53.94 261 ILE A CA 1
ATOM 1932 C C . ILE A 1 261 ? 27.517 -11.817 -17.953 1.00 53.94 261 ILE A C 1
ATOM 1934 O O . ILE A 1 261 ? 28.117 -11.187 -17.080 1.00 53.94 261 ILE A O 1
ATOM 1938 N N . ALA A 1 262 ? 27.538 -11.444 -19.237 1.00 58.09 262 ALA A N 1
ATOM 1939 C CA . ALA A 1 262 ? 28.269 -10.277 -19.727 1.00 58.09 262 ALA A CA 1
ATOM 1940 C C . ALA A 1 262 ? 27.651 -8.931 -19.292 1.00 58.09 262 ALA A C 1
ATOM 1942 O O . ALA A 1 262 ? 28.371 -7.940 -19.155 1.00 58.09 262 ALA A O 1
ATOM 1943 N N . ALA A 1 263 ? 26.332 -8.866 -19.088 1.00 54.84 263 ALA A N 1
ATOM 1944 C CA . ALA A 1 263 ? 25.658 -7.682 -18.553 1.00 54.84 263 ALA A CA 1
ATOM 1945 C C . ALA A 1 263 ? 25.952 -7.500 -17.054 1.00 54.84 263 ALA A C 1
ATOM 1947 O O . ALA A 1 263 ? 26.315 -6.402 -16.641 1.00 54.84 263 ALA A O 1
ATOM 1948 N N . LEU A 1 264 ? 25.908 -8.576 -16.259 1.00 56.97 264 LEU A N 1
ATOM 1949 C CA . LEU A 1 264 ? 26.331 -8.562 -14.853 1.00 56.97 264 LEU A CA 1
ATOM 1950 C C . LEU A 1 264 ? 27.783 -8.165 -14.678 1.00 56.97 264 LEU A C 1
ATOM 1952 O O . LEU A 1 264 ? 28.085 -7.380 -13.787 1.00 56.97 264 LEU A O 1
ATOM 1956 N N . ALA A 1 265 ? 28.674 -8.715 -15.505 1.00 57.50 265 ALA A N 1
ATOM 1957 C CA . ALA A 1 265 ? 30.088 -8.375 -15.457 1.00 57.50 265 ALA A CA 1
ATOM 1958 C C . ALA A 1 265 ? 30.293 -6.877 -15.726 1.00 57.50 265 ALA A C 1
ATOM 1960 O O . ALA A 1 265 ? 31.006 -6.218 -14.981 1.00 57.50 265 ALA A O 1
ATOM 1961 N N . ARG A 1 266 ? 29.578 -6.311 -16.708 1.00 57.22 266 ARG A N 1
ATOM 1962 C CA . ARG A 1 266 ? 29.618 -4.870 -16.993 1.00 57.22 266 ARG A CA 1
ATOM 1963 C C . ARG A 1 266 ? 29.042 -4.018 -15.861 1.00 57.22 266 ARG A C 1
ATOM 1965 O O . ARG A 1 266 ? 29.631 -3.000 -15.526 1.00 57.22 266 ARG A O 1
ATOM 1972 N N . ILE A 1 267 ? 27.937 -4.433 -15.242 1.00 52.53 267 ILE A N 1
ATOM 1973 C CA . ILE A 1 267 ? 27.363 -3.736 -14.080 1.00 52.53 267 ILE A CA 1
ATOM 1974 C C . ILE A 1 267 ? 28.325 -3.808 -12.881 1.00 52.53 267 ILE A C 1
ATOM 1976 O O . ILE A 1 267 ? 28.547 -2.804 -12.210 1.00 52.53 267 ILE A O 1
ATOM 1980 N N . ALA A 1 268 ? 28.944 -4.962 -12.634 1.00 55.59 268 ALA A N 1
ATOM 1981 C CA . ALA A 1 268 ? 29.946 -5.147 -11.585 1.00 55.59 268 ALA A CA 1
ATOM 1982 C C . ALA A 1 268 ? 31.209 -4.294 -11.818 1.00 55.59 268 ALA A C 1
ATOM 1984 O O . ALA A 1 268 ? 31.732 -3.705 -10.872 1.00 55.59 268 ALA A O 1
ATOM 1985 N N . ASP A 1 269 ? 31.658 -4.172 -13.070 1.00 53.88 269 ASP A N 1
ATOM 1986 C CA . ASP A 1 269 ? 32.796 -3.328 -13.449 1.00 53.88 269 ASP A CA 1
ATOM 1987 C C . ASP A 1 269 ? 32.482 -1.834 -13.279 1.00 53.88 269 ASP A C 1
ATOM 1989 O O . ASP A 1 269 ? 33.284 -1.100 -12.703 1.00 53.88 269 ASP A O 1
ATOM 1993 N N . VAL A 1 270 ? 31.300 -1.379 -13.715 1.00 49.19 270 VAL A N 1
ATOM 1994 C CA . VAL A 1 270 ? 30.861 0.024 -13.569 1.00 49.19 270 VAL A CA 1
ATOM 1995 C C . VAL A 1 270 ? 30.667 0.407 -12.097 1.00 49.19 270 VAL A C 1
ATOM 1997 O O . VAL A 1 270 ? 30.915 1.548 -11.716 1.00 49.19 270 VAL A O 1
ATOM 2000 N N . THR A 1 271 ? 30.267 -0.546 -11.253 1.00 44.94 271 THR A N 1
ATOM 2001 C CA . THR A 1 271 ? 30.060 -0.333 -9.810 1.00 44.94 271 THR A CA 1
ATOM 2002 C C . THR A 1 271 ? 31.317 -0.548 -8.957 1.00 44.94 271 THR A C 1
ATOM 2004 O O . THR A 1 271 ? 31.276 -0.284 -7.760 1.00 44.94 271 THR A O 1
ATOM 2007 N N . GLY A 1 272 ? 32.446 -0.975 -9.541 1.00 44.31 272 GLY A N 1
ATOM 2008 C CA . GLY A 1 272 ? 33.728 -1.106 -8.837 1.00 44.31 272 GLY A CA 1
ATOM 2009 C C . GLY A 1 272 ? 33.893 -2.368 -7.978 1.00 44.31 272 GLY A C 1
ATOM 2010 O O . GLY A 1 272 ? 34.765 -2.393 -7.110 1.00 44.31 272 GLY A O 1
ATOM 2011 N N . HIS A 1 273 ? 33.107 -3.426 -8.219 1.00 44.47 273 HIS A N 1
ATOM 2012 C CA . HIS A 1 273 ? 33.170 -4.693 -7.471 1.00 44.47 273 HIS A CA 1
ATOM 2013 C C . HIS A 1 273 ? 33.557 -5.886 -8.370 1.00 44.47 273 HIS A C 1
ATOM 2015 O O . HIS A 1 273 ? 32.703 -6.699 -8.744 1.00 44.47 273 HIS A O 1
ATOM 2021 N N . PRO A 1 274 ? 34.857 -6.069 -8.678 1.00 50.22 274 PRO A N 1
ATOM 2022 C CA . PRO A 1 274 ? 35.340 -7.125 -9.583 1.00 50.22 274 PRO A CA 1
ATOM 2023 C C . PRO A 1 274 ? 35.091 -8.555 -9.059 1.00 50.22 274 PRO A C 1
ATOM 2025 O O . PRO A 1 274 ? 35.131 -9.536 -9.802 1.00 50.22 274 PRO A O 1
ATOM 2028 N N . GLU A 1 275 ? 34.792 -8.693 -7.768 1.00 44.75 275 GLU A N 1
ATOM 2029 C CA . GLU A 1 275 ? 34.531 -9.965 -7.084 1.00 44.75 275 GLU A CA 1
ATOM 2030 C C . GLU A 1 275 ? 33.223 -10.629 -7.555 1.00 44.75 275 GLU A C 1
ATOM 2032 O O . GLU A 1 275 ? 33.093 -11.858 -7.552 1.00 44.75 275 GLU A O 1
ATOM 2037 N N . CYS A 1 276 ? 32.264 -9.824 -8.022 1.00 45.78 276 CYS A N 1
ATOM 2038 C CA . CYS A 1 276 ? 30.991 -10.287 -8.570 1.00 45.78 276 CYS A CA 1
ATOM 2039 C C . CYS A 1 276 ? 31.131 -10.788 -10.014 1.00 45.78 276 CYS A C 1
ATOM 2041 O O . CYS A 1 276 ? 30.535 -11.812 -10.359 1.00 45.78 276 CYS A O 1
ATOM 2043 N N . ALA A 1 277 ? 31.997 -10.162 -10.819 1.00 47.22 277 ALA A N 1
ATOM 2044 C CA . ALA A 1 277 ? 32.386 -10.679 -12.134 1.00 47.22 277 ALA A CA 1
ATOM 2045 C C . ALA A 1 277 ? 33.094 -12.046 -12.015 1.00 47.22 277 ALA A C 1
ATOM 2047 O O . ALA A 1 277 ? 32.853 -12.956 -12.807 1.00 47.22 277 ALA A O 1
ATOM 2048 N N . ALA A 1 278 ? 33.889 -12.248 -10.958 1.00 47.09 278 ALA A N 1
ATOM 2049 C CA . ALA A 1 278 ? 34.552 -13.526 -10.690 1.00 47.09 278 ALA A CA 1
ATOM 2050 C C . ALA A 1 278 ? 33.588 -14.659 -10.269 1.00 47.09 278 ALA A C 1
ATOM 2052 O O . ALA A 1 278 ? 33.892 -15.836 -10.479 1.00 47.09 278 ALA A O 1
ATOM 2053 N N . ARG A 1 279 ? 32.422 -14.342 -9.679 1.00 46.69 279 ARG A N 1
ATOM 2054 C CA . ARG A 1 279 ? 31.380 -1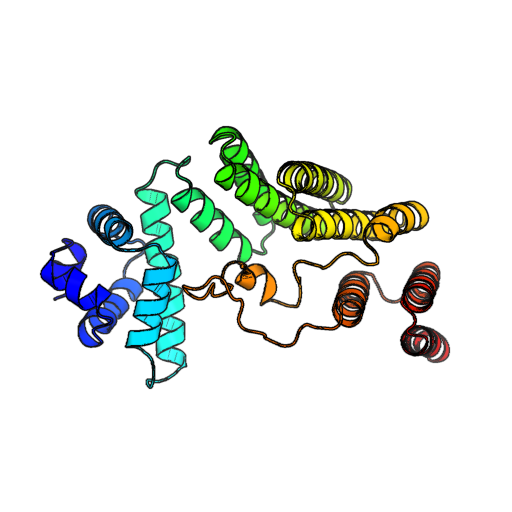5.340 -9.358 1.00 46.69 279 ARG A CA 1
ATOM 2055 C C . ARG A 1 279 ? 30.588 -15.780 -10.589 1.00 46.69 279 ARG A C 1
ATOM 2057 O O . ARG A 1 279 ? 30.241 -16.956 -10.660 1.00 46.69 279 ARG A O 1
ATOM 2064 N N . SER A 1 280 ? 30.353 -14.893 -11.560 1.00 46.56 280 SER A N 1
ATOM 2065 C CA . SER A 1 280 ? 29.656 -15.262 -12.802 1.00 46.56 280 SER A CA 1
ATOM 2066 C C . SER A 1 280 ? 30.516 -16.164 -13.700 1.00 46.56 280 SER A C 1
ATOM 2068 O O . SER A 1 280 ? 30.009 -17.135 -14.252 1.00 46.56 280 SER A O 1
ATOM 2070 N N . GLN A 1 281 ? 31.837 -15.946 -13.737 1.00 47.34 281 GLN A N 1
ATOM 2071 C CA . GLN A 1 281 ? 32.781 -16.795 -14.479 1.00 47.34 281 GLN A CA 1
ATOM 2072 C C . GLN A 1 281 ? 32.908 -18.225 -13.917 1.00 47.34 281 GLN A C 1
ATOM 2074 O O . GLN A 1 281 ? 33.143 -19.163 -14.675 1.00 47.34 281 GLN A O 1
ATOM 2079 N N . ARG A 1 282 ? 32.721 -18.435 -12.603 1.00 45.56 282 ARG A N 1
ATOM 2080 C CA . ARG A 1 282 ? 32.762 -19.789 -12.005 1.00 45.56 282 ARG A CA 1
ATOM 2081 C C . ARG A 1 282 ? 31.552 -20.650 -12.368 1.00 45.56 282 ARG A C 1
ATOM 2083 O O . ARG A 1 282 ? 31.686 -21.872 -12.433 1.00 45.56 282 ARG A O 1
ATOM 2090 N N . ALA A 1 283 ? 30.394 -20.035 -12.609 1.00 42.53 283 ALA A N 1
ATOM 2091 C CA . ALA A 1 283 ? 29.198 -20.750 -13.052 1.00 42.53 283 ALA A CA 1
ATOM 2092 C C . ALA A 1 283 ? 29.391 -21.380 -14.447 1.00 42.53 283 ALA A C 1
ATOM 2094 O O . ALA A 1 283 ? 28.873 -22.464 -14.699 1.00 42.53 283 ALA A O 1
ATOM 2095 N N . ASP A 1 284 ? 30.217 -20.760 -15.295 1.00 41.53 284 ASP A N 1
ATOM 2096 C CA . ASP A 1 284 ? 30.540 -21.228 -16.650 1.00 41.53 284 ASP A CA 1
ATOM 2097 C C . ASP A 1 284 ? 31.527 -22.416 -16.648 1.00 41.53 284 ASP A C 1
ATOM 2099 O O . ASP A 1 284 ? 31.443 -23.320 -17.471 1.00 41.53 284 ASP A O 1
ATOM 2103 N N . THR A 1 285 ? 32.435 -22.481 -15.665 1.00 41.38 285 THR A N 1
ATOM 2104 C CA . THR A 1 285 ? 33.453 -23.551 -15.563 1.00 41.38 285 THR A CA 1
ATOM 2105 C C . THR A 1 285 ? 32.970 -24.857 -14.925 1.00 41.38 285 THR A C 1
ATOM 2107 O O . THR A 1 285 ? 33.745 -25.806 -14.831 1.00 41.38 285 THR A O 1
ATOM 2110 N N . THR A 1 286 ? 31.721 -24.916 -14.452 1.00 44.12 286 THR A N 1
ATOM 2111 C CA . THR A 1 286 ? 31.158 -26.120 -13.801 1.00 44.12 286 THR A CA 1
ATOM 2112 C C . THR A 1 286 ? 30.192 -26.893 -14.715 1.00 44.12 286 THR A C 1
ATOM 2114 O O . THR A 1 286 ? 29.460 -27.758 -14.231 1.00 44.12 286 THR A O 1
ATOM 2117 N N . ARG A 1 287 ? 30.186 -26.588 -16.021 1.00 43.09 287 ARG A N 1
ATOM 2118 C CA . ARG A 1 287 ? 29.476 -27.330 -17.075 1.00 43.09 287 ARG A CA 1
ATOM 2119 C C . ARG A 1 287 ? 30.427 -28.191 -17.897 1.00 43.09 287 ARG A C 1
ATOM 2121 O O . ARG A 1 287 ? 31.522 -27.698 -18.239 1.00 43.09 287 ARG A O 1
#

Foldseek 3Di:
DVVCLLQLPVVLLVCLLVLPQVSLVSVLVVLVVAQARALNNLVSNVVPDALVSSLVSLLVSCPPHDPVSSVSSSVSSLRHSLRNCCVNDDLLDLSNLVSQLLVLLPDQDPCSLVSLVVSLVSLVVSDDPLSSLLSSLSSLQSNLVNCVVVVVLVSSLVSLVSSLVSCVVVVNQQSNLVSLLSNLLSCVVVVVLVVSCVSNVVCLPPHYQAPPPSCSSVVVPQDQDPVRDTPCPDPCPSLNSLVVSLVVSVVVDPLPDPVSLVSQCVSCVVSVNNVRNVVSVVVVVVD